Protein AF-M3UZF5-F1 (afdb_monomer_lite)

Sequence (218 aa):
MEYSFHYHDGFRSHMFLYVMLQGKIAVIILIDYVCSINHMKNCSETTMKHLKIIIKKHLEIIRYNQFVLKSNQYFYLLYLFNEVFFGLLPMFEYFSPNRSIIAVSSATVYFFCLVYAVNDAAEEYITLVEYFRTEIFNLKWYEWDVSCRKVYSILITYLNEPMKVDFVVVNINRALFCQILKLCIQYLISFIQPTELVDSSFCNSALYVLSLIISHYW

InterPro domains:
  IPR004117 Olfactory receptor, insect [PF02949] (15-184)

pLDDT: mean 73.37, std 13.87, range [33.78, 91.69]

Structure (mmCIF, N/CA/C/O backbone):
data_AF-M3UZF5-F1
#
_entry.id   AF-M3UZF5-F1
#
loop_
_atom_site.group_PDB
_atom_site.id
_atom_site.type_symbol
_atom_site.label_atom_id
_atom_site.label_alt_id
_atom_site.label_comp_id
_atom_site.label_asym_id
_atom_site.label_entity_id
_atom_site.label_seq_id
_atom_site.pdbx_PDB_ins_code
_atom_site.Cartn_x
_atom_site.Cartn_y
_atom_site.Cartn_z
_atom_site.occupancy
_atom_site.B_iso_or_equiv
_atom_site.auth_seq_id
_atom_site.auth_comp_id
_atom_site.auth_asym_id
_atom_site.auth_atom_id
_atom_site.pdbx_PDB_model_num
ATOM 1 N N . MET A 1 1 ? 22.199 22.236 -23.285 1.00 36.94 1 MET A N 1
ATOM 2 C CA . MET A 1 1 ? 21.221 22.718 -22.282 1.00 36.94 1 MET A CA 1
ATOM 3 C C . MET A 1 1 ? 20.400 21.499 -21.867 1.00 36.94 1 MET A C 1
ATOM 5 O O . MET A 1 1 ? 19.252 21.381 -22.248 1.00 36.94 1 MET A O 1
ATOM 9 N N . GLU A 1 2 ? 21.034 20.515 -21.220 1.00 37.75 2 GLU A N 1
ATOM 10 C CA . GLU A 1 2 ? 20.534 19.125 -21.201 1.00 37.75 2 GLU A CA 1
ATOM 11 C C . GLU A 1 2 ? 20.984 18.400 -19.924 1.00 37.75 2 GLU A C 1
ATOM 13 O O . GLU A 1 2 ? 21.805 17.504 -19.976 1.00 37.75 2 GLU A O 1
ATOM 18 N N . TYR A 1 3 ? 20.517 18.830 -18.752 1.00 35.28 3 TYR A N 1
ATOM 19 C CA . TYR A 1 3 ? 20.627 18.028 -17.514 1.00 35.28 3 TYR A CA 1
ATOM 20 C C . TYR A 1 3 ? 19.464 18.276 -16.536 1.00 35.28 3 TYR A C 1
ATOM 22 O O . TYR A 1 3 ? 19.419 17.690 -15.458 1.00 35.28 3 TYR A O 1
ATOM 30 N N . SER A 1 4 ? 18.490 19.121 -16.893 1.00 33.78 4 SER A N 1
ATOM 31 C CA . SER A 1 4 ? 17.393 19.512 -16.000 1.00 33.78 4 SER A CA 1
ATOM 32 C C . SER A 1 4 ? 16.171 18.588 -16.052 1.00 33.78 4 SER A C 1
ATOM 34 O O . SER A 1 4 ? 15.370 18.622 -15.124 1.00 33.78 4 SER A O 1
ATOM 36 N N . PHE A 1 5 ? 16.020 17.740 -17.077 1.00 38.34 5 PHE A N 1
ATOM 37 C CA . PHE A 1 5 ? 14.840 16.869 -17.197 1.00 38.34 5 PHE A CA 1
ATOM 38 C C . PHE A 1 5 ? 14.881 15.659 -16.244 1.00 38.34 5 PHE A C 1
ATOM 40 O O . PHE A 1 5 ? 13.880 15.360 -15.600 1.00 38.34 5 PHE A O 1
ATOM 47 N N . HIS A 1 6 ? 16.050 15.042 -16.028 1.00 43.78 6 HIS A N 1
ATOM 48 C CA . HIS A 1 6 ? 16.166 13.860 -15.158 1.00 43.78 6 HIS A CA 1
ATOM 49 C C . HIS A 1 6 ? 15.923 14.136 -13.663 1.00 43.78 6 HIS A C 1
ATOM 51 O O . HIS A 1 6 ? 15.485 13.244 -12.938 1.00 43.78 6 HIS A O 1
ATOM 57 N N . TYR A 1 7 ? 16.142 15.369 -13.193 1.00 44.16 7 TYR A N 1
ATOM 58 C CA . TYR A 1 7 ? 15.847 15.737 -11.802 1.00 44.16 7 TYR A CA 1
ATOM 59 C C . TYR A 1 7 ? 14.343 15.870 -11.526 1.00 44.16 7 TYR A C 1
ATOM 61 O O . TYR A 1 7 ? 13.899 15.633 -10.401 1.00 44.16 7 TYR A O 1
ATOM 69 N N . HIS A 1 8 ? 13.547 16.224 -12.538 1.00 47.88 8 HIS A N 1
ATOM 70 C CA . HIS A 1 8 ? 12.109 16.419 -12.367 1.00 47.88 8 HIS A CA 1
ATOM 71 C C . HIS A 1 8 ? 11.319 15.107 -12.341 1.00 47.88 8 HIS A C 1
ATOM 73 O O . HIS A 1 8 ? 10.324 15.033 -11.617 1.00 47.88 8 HIS A O 1
ATOM 79 N N . ASP A 1 9 ? 11.772 14.074 -13.057 1.00 50.91 9 ASP A N 1
ATOM 80 C CA . ASP A 1 9 ? 11.091 12.773 -13.079 1.00 50.91 9 ASP A CA 1
ATOM 81 C C . ASP A 1 9 ? 11.365 11.961 -11.808 1.00 50.91 9 ASP A C 1
ATOM 83 O O . ASP A 1 9 ? 10.427 11.444 -11.199 1.00 50.91 9 ASP A O 1
ATOM 87 N N . GLY A 1 10 ? 12.606 11.982 -11.299 1.00 53.69 10 GLY A N 1
ATOM 88 C CA . GLY A 1 10 ? 12.924 11.414 -9.987 1.00 53.69 10 GLY A CA 1
ATOM 89 C C . GLY A 1 10 ? 12.060 12.023 -8.878 1.00 53.69 10 GLY A C 1
ATOM 90 O O . GLY A 1 10 ? 11.463 11.297 -8.086 1.00 53.69 10 GLY A O 1
ATOM 91 N N . PHE A 1 11 ? 11.900 13.349 -8.855 1.00 58.16 11 PHE A N 1
ATOM 92 C CA . PHE A 1 11 ? 11.129 14.047 -7.820 1.00 58.16 11 PHE A CA 1
ATOM 93 C C . PHE A 1 11 ? 9.685 13.531 -7.667 1.00 58.16 11 PHE A C 1
ATOM 95 O O . PHE A 1 11 ? 9.174 13.446 -6.548 1.00 58.16 11 PHE A 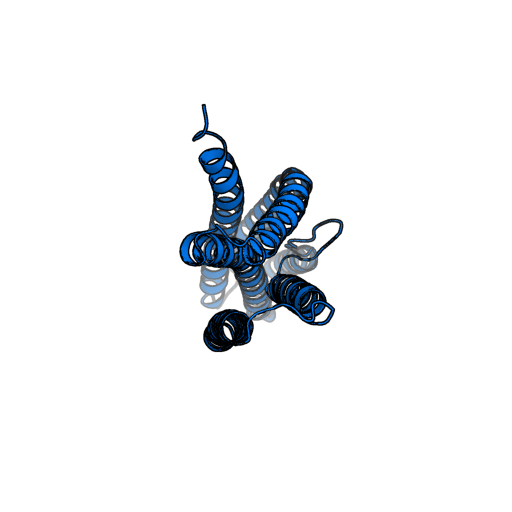O 1
ATOM 102 N N . ARG A 1 12 ? 9.026 13.136 -8.764 1.00 62.62 12 ARG A N 1
ATOM 103 C CA . ARG A 1 12 ? 7.621 12.690 -8.745 1.00 62.62 12 ARG A CA 1
ATOM 104 C C . ARG A 1 12 ? 7.458 11.301 -8.132 1.00 62.62 12 ARG A C 1
ATOM 106 O O . ARG A 1 12 ? 6.585 11.113 -7.284 1.00 62.62 12 ARG A O 1
ATOM 113 N N . SER A 1 13 ? 8.331 10.357 -8.476 1.00 62.69 13 SER A N 1
ATOM 114 C CA . SER A 1 13 ? 8.350 9.016 -7.870 1.00 62.69 13 SER A CA 1
ATOM 115 C C . SER A 1 13 ? 8.712 9.093 -6.391 1.00 62.69 13 SER A C 1
ATOM 117 O O . SER A 1 13 ? 8.096 8.422 -5.567 1.00 62.69 13 SER A O 1
ATOM 119 N N . HIS A 1 14 ? 9.637 9.986 -6.025 1.00 68.56 14 HIS A N 1
ATOM 120 C CA . HIS A 1 14 ? 9.996 10.236 -4.628 1.00 68.56 14 HIS A CA 1
ATOM 121 C C . HIS A 1 14 ? 8.828 10.833 -3.836 1.00 68.56 14 HIS A C 1
ATOM 123 O O . HIS A 1 14 ? 8.603 10.428 -2.699 1.00 68.56 14 HIS A O 1
ATOM 129 N N . MET A 1 15 ? 8.044 11.740 -4.429 1.00 71.69 15 MET A N 1
ATOM 130 C CA . MET A 1 15 ? 6.845 12.292 -3.791 1.00 71.69 15 MET A CA 1
ATOM 131 C C . MET A 1 15 ? 5.796 11.205 -3.525 1.00 71.69 15 MET A C 1
ATOM 133 O O . MET A 1 15 ? 5.221 11.168 -2.438 1.00 71.69 15 MET A O 1
ATOM 137 N N . PHE A 1 16 ? 5.579 10.287 -4.472 1.00 72.75 16 PHE A N 1
ATOM 138 C CA . PHE A 1 16 ? 4.667 9.160 -4.270 1.00 72.75 16 PHE A CA 1
ATOM 139 C C . PHE A 1 16 ? 5.154 8.212 -3.167 1.00 72.75 16 PHE A C 1
ATOM 141 O O . PHE A 1 16 ? 4.400 7.884 -2.250 1.00 72.75 16 PHE A O 1
ATOM 148 N N . LEU A 1 17 ? 6.424 7.804 -3.224 1.00 76.44 17 LEU A N 1
ATOM 149 C CA . LEU A 1 17 ? 7.032 6.933 -2.216 1.00 76.44 17 LEU A CA 1
ATOM 150 C C . LEU A 1 17 ? 6.999 7.575 -0.826 1.00 76.44 17 LEU A C 1
ATOM 152 O O . LEU A 1 17 ? 6.694 6.902 0.156 1.00 76.44 17 LEU A O 1
ATOM 156 N N . TYR A 1 18 ? 7.241 8.884 -0.741 1.00 80.62 18 TYR A N 1
ATOM 157 C CA . TYR A 1 18 ? 7.143 9.641 0.501 1.00 80.62 18 TYR A CA 1
ATOM 158 C C . TYR A 1 18 ? 5.719 9.629 1.066 1.00 80.62 18 TYR A C 1
ATOM 160 O O . TYR A 1 18 ? 5.531 9.359 2.251 1.00 80.62 18 TYR A O 1
ATOM 168 N N . VAL A 1 19 ? 4.707 9.866 0.229 1.00 77.75 19 VAL A N 1
ATOM 169 C CA . VAL A 1 19 ? 3.294 9.787 0.632 1.00 77.75 19 VAL A CA 1
ATOM 170 C C . VAL A 1 19 ? 2.950 8.389 1.146 1.00 77.75 19 VAL A C 1
ATOM 172 O O . VAL A 1 19 ? 2.336 8.264 2.207 1.00 77.75 19 VAL A O 1
ATOM 175 N N . MET A 1 20 ? 3.376 7.338 0.439 1.00 80.50 20 MET A N 1
ATOM 176 C CA . MET A 1 20 ? 3.146 5.956 0.867 1.00 80.50 20 MET A CA 1
ATOM 177 C C . MET A 1 20 ? 3.843 5.643 2.188 1.00 80.50 20 MET A C 1
ATOM 179 O O . MET A 1 20 ? 3.250 5.010 3.057 1.00 80.50 20 MET A O 1
ATOM 183 N N . LEU A 1 21 ? 5.065 6.136 2.388 1.00 84.56 21 LEU A N 1
ATOM 184 C CA . LEU A 1 21 ? 5.785 5.994 3.650 1.00 84.56 21 LEU A CA 1
ATOM 185 C C . LEU A 1 21 ? 5.046 6.678 4.811 1.00 84.56 21 LEU A C 1
ATOM 187 O O . LEU A 1 21 ? 4.896 6.076 5.872 1.00 84.56 21 LEU A O 1
ATOM 191 N N . GLN A 1 22 ? 4.540 7.901 4.614 1.00 83.62 22 GLN A N 1
ATOM 192 C CA . GLN A 1 22 ? 3.735 8.601 5.625 1.00 83.62 22 GLN A CA 1
ATOM 193 C C . GLN A 1 22 ? 2.452 7.826 5.957 1.00 83.62 22 GLN A C 1
ATOM 195 O O . GLN A 1 22 ? 2.117 7.661 7.131 1.00 83.62 22 GLN A O 1
ATOM 200 N N . GLY A 1 23 ? 1.775 7.292 4.936 1.00 82.12 23 GLY A N 1
ATOM 201 C CA . GLY A 1 23 ? 0.619 6.413 5.108 1.00 82.12 23 GLY A CA 1
ATOM 202 C C . GLY A 1 23 ? 0.959 5.167 5.929 1.00 82.12 23 GLY A C 1
ATOM 203 O O . GLY A 1 23 ? 0.271 4.873 6.905 1.00 82.12 23 GLY A O 1
ATOM 204 N N . LYS A 1 24 ? 2.051 4.470 5.590 1.00 86.62 24 LYS A N 1
ATOM 205 C CA . LYS A 1 24 ? 2.528 3.282 6.317 1.00 86.62 24 LYS A CA 1
ATOM 206 C C . LYS A 1 24 ? 2.801 3.584 7.786 1.00 86.62 24 LYS A C 1
ATOM 208 O O . LYS A 1 24 ? 2.270 2.894 8.648 1.00 86.62 24 LYS A O 1
ATOM 213 N N . ILE A 1 25 ? 3.569 4.634 8.082 1.00 89.25 25 ILE A N 1
ATOM 214 C CA . ILE A 1 25 ? 3.888 5.029 9.463 1.00 89.25 25 ILE A CA 1
ATOM 215 C C . ILE A 1 25 ? 2.604 5.299 10.258 1.00 89.25 25 ILE A C 1
ATOM 217 O O . ILE A 1 25 ? 2.472 4.837 11.390 1.00 89.25 25 ILE A O 1
ATOM 221 N N . ALA A 1 26 ? 1.632 5.996 9.665 1.00 87.06 26 ALA A N 1
ATOM 222 C CA . ALA A 1 26 ? 0.361 6.276 10.325 1.00 87.06 26 ALA A CA 1
ATOM 223 C C . ALA A 1 26 ? -0.431 4.995 10.653 1.00 87.06 26 ALA A C 1
ATOM 225 O O . ALA A 1 26 ? -1.021 4.905 11.731 1.00 87.06 26 ALA A O 1
ATOM 226 N N . VAL A 1 27 ? -0.418 3.998 9.761 1.00 89.44 27 VAL A N 1
ATOM 227 C CA . VAL A 1 27 ? -1.073 2.701 9.997 1.00 89.44 27 VAL A CA 1
ATOM 228 C C . VAL A 1 27 ? -0.312 1.865 11.035 1.00 89.44 27 VAL A C 1
ATOM 230 O O . VAL A 1 27 ? -0.955 1.267 11.891 1.00 89.44 27 VAL A O 1
ATOM 233 N N . ILE A 1 28 ? 1.028 1.874 11.047 1.00 91.69 28 ILE A N 1
ATOM 234 C CA . ILE A 1 28 ? 1.832 1.213 12.099 1.00 91.69 28 ILE A CA 1
ATOM 235 C C . ILE A 1 28 ? 1.467 1.767 13.479 1.00 91.69 28 ILE A C 1
ATOM 237 O O . ILE A 1 28 ? 1.171 1.007 14.396 1.00 91.69 28 ILE A O 1
ATOM 241 N N . ILE A 1 29 ? 1.406 3.093 13.615 1.00 89.56 29 ILE A N 1
ATOM 242 C CA . ILE A 1 29 ? 1.012 3.739 14.873 1.00 89.56 29 ILE A CA 1
ATOM 243 C C . ILE A 1 29 ? -0.401 3.304 15.288 1.00 89.56 29 ILE A C 1
ATOM 245 O O . ILE A 1 29 ? -0.659 3.066 16.467 1.00 89.56 29 ILE A O 1
ATOM 249 N N . LEU A 1 30 ? -1.331 3.191 14.334 1.00 90.56 30 LEU A N 1
ATOM 250 C CA . LEU A 1 30 ? -2.675 2.683 14.607 1.00 90.56 30 LEU A CA 1
ATOM 251 C C . LEU A 1 30 ? -2.660 1.236 15.100 1.00 90.56 30 LEU A C 1
ATOM 253 O O . LEU A 1 30 ? -3.355 0.942 16.069 1.00 90.56 30 LEU A O 1
ATOM 257 N N . ILE A 1 31 ? -1.879 0.358 14.473 1.00 91.00 31 ILE A N 1
ATOM 258 C CA . ILE A 1 31 ? -1.709 -1.036 14.901 1.00 91.00 31 ILE A CA 1
ATOM 259 C C . ILE A 1 31 ? -1.206 -1.087 16.344 1.00 91.00 31 ILE A C 1
ATOM 261 O O . ILE A 1 31 ? -1.820 -1.760 17.168 1.00 91.00 31 ILE A O 1
ATOM 265 N N . ASP A 1 32 ? -0.175 -0.315 16.688 1.00 87.88 32 ASP A N 1
ATOM 266 C CA . ASP A 1 32 ? 0.342 -0.251 18.060 1.00 87.88 32 ASP A CA 1
ATOM 267 C C . ASP A 1 32 ? -0.743 0.179 19.060 1.00 87.88 32 ASP A C 1
ATOM 269 O O . ASP A 1 32 ? -0.879 -0.405 20.141 1.00 87.88 32 ASP A O 1
ATOM 273 N N . TYR A 1 33 ? -1.585 1.151 18.688 1.00 87.44 33 TYR A N 1
ATOM 274 C CA . TYR A 1 33 ? -2.734 1.539 19.507 1.00 87.44 33 TYR A CA 1
ATOM 275 C C . TYR A 1 33 ? -3.742 0.400 19.680 1.00 87.44 33 TYR A C 1
ATOM 277 O O . TYR A 1 33 ? -4.250 0.212 20.786 1.00 87.44 33 TYR A O 1
ATOM 285 N N . VAL A 1 34 ? -4.031 -0.373 18.637 1.00 90.19 34 VAL A N 1
ATOM 286 C CA . VAL A 1 34 ? -4.933 -1.533 18.716 1.00 90.19 34 VAL A CA 1
ATOM 287 C C . VAL A 1 34 ? -4.365 -2.608 19.633 1.00 90.19 34 VAL A C 1
ATOM 289 O O . VAL A 1 34 ? -5.046 -3.044 20.563 1.00 90.19 34 VAL A O 1
ATOM 292 N N . CYS A 1 35 ? -3.098 -2.967 19.442 1.00 86.12 35 CYS A N 1
ATOM 293 C CA . CYS A 1 35 ? -2.389 -3.926 20.282 1.00 86.12 35 CYS A CA 1
ATOM 294 C C . CYS A 1 35 ? -2.413 -3.501 21.758 1.00 86.12 35 CYS A C 1
ATOM 296 O O . CYS A 1 35 ? -2.674 -4.322 22.638 1.00 86.12 35 CYS A O 1
ATOM 298 N N . SER A 1 36 ? -2.254 -2.202 22.042 1.00 84.81 36 SER A N 1
ATOM 299 C CA . SER A 1 36 ? -2.327 -1.665 23.409 1.00 84.81 36 SER A CA 1
ATOM 300 C C . SER A 1 36 ? -3.693 -1.880 24.080 1.00 84.81 36 SER A C 1
ATOM 30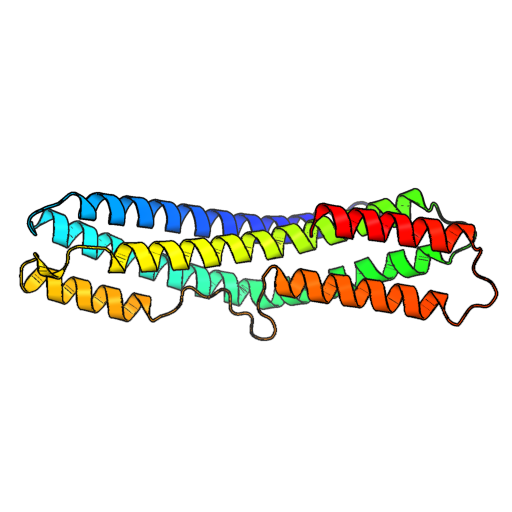2 O O . SER A 1 36 ? -3.759 -2.106 25.290 1.00 84.81 36 SER A O 1
ATOM 304 N N . ILE A 1 37 ? -4.786 -1.878 23.304 1.00 85.31 37 ILE A N 1
ATOM 305 C CA . ILE A 1 37 ? -6.139 -2.175 23.797 1.00 85.31 37 ILE A CA 1
ATOM 306 C C . ILE A 1 37 ? -6.299 -3.669 24.068 1.00 85.31 37 ILE A C 1
ATOM 308 O O . ILE A 1 37 ? -6.988 -4.041 25.016 1.00 85.31 37 ILE A O 1
ATOM 312 N N . ASN A 1 38 ? -5.657 -4.532 23.280 1.00 79.56 38 ASN A N 1
ATOM 313 C CA . ASN A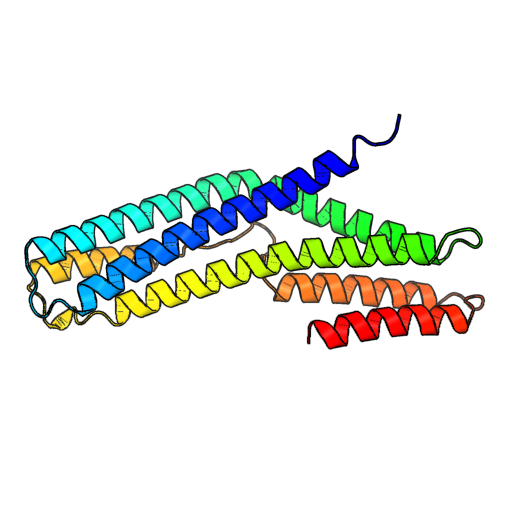 1 38 ? -5.794 -5.985 23.405 1.00 79.56 38 ASN A CA 1
ATOM 314 C C . ASN A 1 38 ? -5.287 -6.520 24.761 1.00 79.56 38 ASN A C 1
ATOM 316 O O . ASN A 1 38 ? -5.733 -7.561 25.246 1.00 79.56 38 ASN A O 1
ATOM 320 N N . HIS A 1 39 ? -4.407 -5.768 25.424 1.00 75.19 39 HIS A N 1
ATOM 321 C CA . HIS A 1 39 ? -3.949 -6.050 26.784 1.00 75.19 39 HIS A CA 1
ATOM 322 C C . HIS A 1 39 ? -4.915 -5.568 27.890 1.00 75.19 39 HIS A C 1
ATOM 324 O O . HIS A 1 39 ? -4.727 -5.914 29.060 1.00 75.19 39 HIS A O 1
ATOM 330 N N . MET A 1 40 ? -5.963 -4.802 27.566 1.00 73.00 40 MET A N 1
ATOM 331 C CA . MET A 1 40 ? -6.939 -4.287 28.534 1.00 73.00 40 MET A CA 1
ATOM 332 C C . MET A 1 40 ? -8.098 -5.274 28.738 1.00 73.00 40 MET A C 1
ATOM 334 O O . MET A 1 40 ? -8.998 -5.378 27.909 1.00 73.00 40 MET A O 1
ATOM 338 N N . LYS A 1 41 ? -8.101 -5.973 29.883 1.00 61.22 41 LYS A N 1
ATOM 339 C CA . LYS A 1 41 ? -9.127 -6.980 30.235 1.00 61.22 41 LYS A CA 1
ATOM 340 C C . LYS A 1 41 ? -10.528 -6.413 30.508 1.00 61.22 41 LYS A C 1
ATOM 342 O O . LYS A 1 41 ? -11.494 -7.144 30.368 1.00 61.22 41 LYS A O 1
ATOM 347 N N . ASN A 1 42 ? -10.649 -5.138 30.891 1.00 63.31 42 ASN A N 1
ATOM 348 C CA . ASN A 1 42 ? -11.933 -4.487 31.179 1.00 63.31 42 ASN A CA 1
ATOM 349 C C . ASN A 1 42 ? -12.046 -3.166 30.410 1.00 63.31 42 ASN A C 1
ATOM 351 O O . ASN A 1 42 ? -11.084 -2.394 30.366 1.00 63.31 42 ASN A O 1
ATOM 355 N N . CYS A 1 43 ? -13.233 -2.879 29.859 1.00 63.00 43 CYS A N 1
ATOM 356 C CA . CYS A 1 43 ? -13.522 -1.559 29.295 1.00 63.00 43 CYS A CA 1
ATOM 357 C C . CYS A 1 43 ? -13.494 -0.522 30.425 1.00 63.00 43 CYS A C 1
ATOM 359 O O . CYS A 1 43 ? -14.260 -0.587 31.384 1.00 63.00 43 CYS A O 1
ATOM 361 N N . SER A 1 44 ? -12.569 0.421 30.298 1.00 70.00 44 SER A N 1
ATOM 362 C CA . SER A 1 44 ? -12.461 1.611 31.136 1.00 70.00 44 SER A CA 1
ATOM 363 C C . SER A 1 44 ? -12.691 2.853 30.275 1.00 70.00 44 SER A C 1
ATOM 365 O O . SER A 1 44 ? -12.655 2.791 29.042 1.00 70.00 44 SER A O 1
ATOM 367 N N . GLU A 1 45 ? -12.869 4.014 30.905 1.00 75.81 45 GLU A N 1
ATOM 368 C CA . GLU A 1 45 ? -12.886 5.308 30.207 1.00 75.81 45 GLU A CA 1
ATOM 369 C C . GLU A 1 45 ? -11.656 5.479 29.290 1.00 75.81 45 GLU A C 1
ATOM 371 O O . GLU A 1 45 ? -11.743 6.015 28.181 1.00 75.81 45 GLU A O 1
ATOM 376 N N . THR A 1 46 ? -10.528 4.898 29.702 1.00 81.62 46 THR A N 1
ATOM 377 C CA . THR A 1 46 ? -9.295 4.786 28.927 1.00 81.62 46 THR A CA 1
ATOM 378 C C . THR A 1 46 ? -9.497 3.992 27.634 1.00 81.62 46 THR A C 1
ATOM 380 O O . THR A 1 46 ? -9.138 4.493 26.571 1.00 81.62 46 THR A O 1
ATOM 383 N N . THR A 1 47 ? -10.109 2.805 27.666 1.00 82.44 47 THR A N 1
ATOM 384 C CA . THR A 1 47 ? -10.401 1.993 26.465 1.00 82.44 47 THR A CA 1
ATOM 385 C C . THR A 1 47 ? -11.264 2.765 25.469 1.00 82.44 47 THR A C 1
ATOM 387 O O . THR A 1 47 ? -10.949 2.833 24.280 1.00 82.44 47 THR A O 1
ATOM 390 N N . MET A 1 48 ? -12.314 3.431 25.957 1.00 84.94 48 MET A N 1
ATOM 391 C CA . MET A 1 48 ? -13.187 4.244 25.111 1.00 84.94 48 MET A CA 1
ATOM 392 C C . MET A 1 48 ? -12.445 5.440 24.493 1.00 84.94 48 MET A C 1
ATOM 394 O O . MET A 1 48 ? -12.678 5.776 23.329 1.00 84.94 48 MET A O 1
ATOM 398 N N . LYS A 1 49 ? -11.523 6.071 25.232 1.00 86.31 49 LYS A N 1
ATOM 399 C CA . LYS A 1 49 ? -10.646 7.127 24.704 1.00 86.31 49 LYS A CA 1
ATOM 400 C C . LYS A 1 49 ? -9.744 6.601 23.583 1.00 86.31 49 LYS A C 1
ATOM 402 O O . LYS A 1 49 ? -9.646 7.260 22.551 1.00 86.31 49 LYS A O 1
ATOM 407 N N . HIS A 1 50 ? -9.148 5.419 23.744 1.00 85.62 50 HIS A N 1
ATOM 408 C CA . HIS A 1 50 ? -8.304 4.805 22.712 1.00 85.62 50 HIS A CA 1
ATOM 409 C C . HIS A 1 50 ? -9.104 4.458 21.451 1.00 85.62 50 HIS A C 1
ATOM 411 O O . HIS A 1 50 ? -8.691 4.836 20.358 1.00 85.62 50 HIS A O 1
ATOM 417 N N . LEU A 1 51 ? -10.295 3.859 21.582 1.00 87.19 51 LEU A N 1
ATOM 418 C CA . LEU A 1 51 ? -11.173 3.584 20.436 1.00 87.19 51 LEU A CA 1
ATOM 419 C C . LEU A 1 51 ? -11.534 4.861 19.662 1.00 87.19 51 LEU A C 1
ATOM 421 O O . LEU A 1 51 ? -11.480 4.880 18.435 1.00 87.19 51 LEU A O 1
ATOM 425 N N . LYS A 1 52 ? -11.849 5.959 20.361 1.00 88.50 52 LYS A N 1
ATOM 426 C CA . LYS A 1 52 ? -12.123 7.258 19.720 1.00 88.50 52 LYS A CA 1
ATOM 427 C C . LYS A 1 52 ? -10.901 7.816 18.988 1.00 88.50 52 LYS A C 1
ATOM 429 O O . LYS A 1 52 ? -11.060 8.399 17.918 1.00 88.50 52 LYS A O 1
ATOM 434 N N . ILE A 1 53 ? -9.702 7.645 19.547 1.00 89.81 53 ILE A N 1
ATOM 435 C CA . ILE A 1 53 ? -8.448 8.042 18.892 1.00 89.81 53 ILE A CA 1
ATOM 436 C C . ILE A 1 53 ? -8.240 7.222 17.619 1.00 89.81 53 ILE A C 1
ATOM 438 O O . ILE A 1 53 ? -7.975 7.819 16.578 1.00 89.81 53 ILE A O 1
ATOM 442 N N . ILE A 1 54 ? -8.433 5.900 17.678 1.00 89.81 54 ILE A N 1
ATOM 443 C CA . ILE A 1 54 ? -8.332 5.013 16.511 1.00 89.81 54 ILE A CA 1
ATOM 444 C C . ILE A 1 54 ? -9.308 5.458 15.422 1.00 89.81 54 ILE A C 1
ATOM 446 O O . ILE A 1 54 ? -8.879 5.685 14.298 1.00 89.81 54 ILE A O 1
ATOM 450 N N . ILE A 1 55 ? -10.588 5.674 15.751 1.00 88.56 55 ILE A N 1
ATOM 451 C CA . ILE A 1 55 ? -11.595 6.153 14.785 1.00 88.56 55 ILE A CA 1
ATOM 452 C C . ILE A 1 55 ? -11.161 7.483 14.163 1.00 88.56 55 ILE A C 1
ATOM 454 O O . ILE A 1 55 ? -11.181 7.636 12.944 1.00 88.56 55 ILE A O 1
ATOM 458 N N . LYS A 1 56 ? -10.750 8.456 14.985 1.00 90.25 56 LYS A N 1
ATOM 459 C CA . LYS A 1 56 ? -10.325 9.773 14.499 1.00 90.25 56 LYS A CA 1
ATOM 460 C C . LYS A 1 56 ? -9.137 9.655 13.542 1.00 90.25 56 LYS A C 1
ATOM 462 O O . LYS A 1 56 ? -9.160 10.257 12.474 1.00 90.25 56 LYS A O 1
ATOM 467 N N . LYS A 1 57 ? -8.123 8.874 13.913 1.00 88.38 57 LYS A N 1
ATOM 468 C CA . LYS A 1 57 ? -6.910 8.662 13.118 1.00 88.38 57 LYS A CA 1
ATOM 469 C C . LYS A 1 57 ? -7.194 7.885 11.831 1.00 88.38 57 LYS A C 1
ATOM 471 O O . LYS A 1 57 ? -6.710 8.286 10.781 1.00 88.38 57 LYS A O 1
ATOM 476 N N . HIS A 1 58 ? -8.039 6.858 11.885 1.00 87.44 58 HIS A N 1
ATOM 477 C CA . HIS A 1 58 ? -8.533 6.121 10.715 1.00 87.44 58 HIS A CA 1
ATOM 478 C C . HIS A 1 58 ? -9.197 7.060 9.701 1.00 87.44 58 HIS A C 1
ATOM 480 O O . HIS A 1 58 ? -8.842 7.063 8.526 1.00 87.44 58 HIS A O 1
ATOM 486 N N . LEU A 1 59 ? -10.092 7.937 10.168 1.00 86.25 59 LEU A N 1
ATOM 487 C CA . LEU A 1 59 ? -10.754 8.935 9.323 1.00 86.25 59 LEU A CA 1
ATOM 488 C C . LEU A 1 59 ? -9.783 9.990 8.771 1.00 86.25 59 LEU A C 1
ATOM 490 O O . LEU A 1 59 ? -9.945 10.432 7.634 1.00 86.25 59 LEU A O 1
ATOM 494 N N . GLU A 1 60 ? -8.780 10.407 9.549 1.00 85.88 60 GLU A N 1
ATOM 495 C CA . GLU A 1 60 ? -7.710 11.297 9.075 1.00 85.88 60 GLU A CA 1
ATOM 496 C C . GLU A 1 60 ? -6.912 10.644 7.937 1.00 85.88 60 GLU A C 1
ATOM 498 O O . GLU A 1 60 ? -6.688 11.295 6.918 1.00 85.88 60 GLU A O 1
ATOM 503 N N . ILE A 1 61 ? -6.554 9.362 8.067 1.00 83.19 61 ILE A N 1
ATOM 504 C CA . ILE A 1 61 ? -5.847 8.606 7.022 1.00 83.19 61 ILE A CA 1
ATOM 505 C C . ILE A 1 61 ? -6.725 8.448 5.782 1.00 83.19 61 ILE A C 1
ATOM 507 O O . ILE A 1 61 ? -6.250 8.711 4.682 1.00 83.19 61 ILE A O 1
ATOM 511 N N . ILE A 1 62 ? -8.009 8.103 5.930 1.00 82.44 62 ILE A N 1
ATOM 512 C CA . ILE A 1 62 ? -8.937 8.026 4.790 1.00 82.44 62 ILE A CA 1
ATOM 513 C C . ILE A 1 62 ? -8.995 9.365 4.054 1.00 82.44 62 ILE A C 1
ATOM 515 O O . ILE A 1 62 ? -8.849 9.399 2.835 1.00 82.44 62 ILE A O 1
ATOM 519 N N . ARG A 1 63 ? -9.170 10.478 4.774 1.00 81.56 63 ARG A N 1
ATOM 520 C CA . ARG A 1 63 ? -9.221 11.817 4.166 1.00 81.56 63 ARG A CA 1
ATOM 521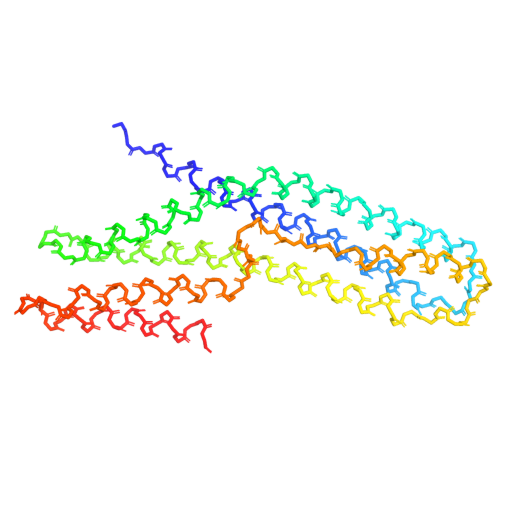 C C . ARG A 1 63 ? -7.909 12.186 3.490 1.00 81.56 63 ARG A C 1
ATOM 523 O O . ARG A 1 63 ? -7.931 12.744 2.396 1.00 81.56 63 ARG A O 1
ATOM 530 N N . TYR A 1 64 ? -6.783 11.876 4.126 1.00 78.81 64 TYR A N 1
ATOM 531 C CA . TYR A 1 64 ? -5.460 12.110 3.562 1.00 78.81 64 TYR A CA 1
ATOM 532 C C . TYR A 1 64 ? -5.265 11.304 2.278 1.00 78.81 64 TYR A C 1
ATOM 534 O O . TYR A 1 64 ? -4.945 11.883 1.244 1.00 78.81 64 TYR A O 1
ATOM 542 N N . ASN A 1 65 ? -5.559 10.006 2.303 1.00 74.94 65 ASN A N 1
ATOM 543 C CA . ASN A 1 65 ? -5.504 9.141 1.131 1.00 74.94 65 ASN A CA 1
ATOM 544 C C . ASN A 1 65 ? -6.425 9.654 0.027 1.00 74.94 65 ASN A C 1
ATOM 546 O O . ASN A 1 65 ? -5.980 9.812 -1.099 1.00 74.94 65 ASN A O 1
ATOM 550 N N . GLN A 1 66 ? -7.676 9.999 0.330 1.00 74.25 66 GLN A N 1
ATOM 551 C CA . GLN A 1 66 ? -8.601 10.557 -0.658 1.00 74.25 66 GLN A CA 1
ATOM 552 C C . GLN A 1 66 ? -8.074 11.857 -1.272 1.00 74.25 66 GLN A C 1
ATOM 554 O O . GLN A 1 66 ? -8.156 12.030 -2.484 1.00 74.25 66 GLN A O 1
ATOM 559 N N . PHE A 1 67 ? -7.517 12.768 -0.473 1.00 72.75 67 PHE A N 1
ATOM 560 C CA . PHE A 1 67 ? -6.996 14.040 -0.968 1.00 72.75 67 PHE A CA 1
ATOM 561 C C . PHE A 1 67 ? -5.730 13.854 -1.808 1.00 72.75 67 PHE A C 1
ATOM 563 O O . PHE A 1 67 ? -5.635 14.351 -2.933 1.00 72.75 67 PHE A O 1
ATOM 570 N N . VAL A 1 68 ? -4.761 13.119 -1.270 1.00 68.38 68 VAL A N 1
ATOM 571 C CA . VAL A 1 68 ? -3.437 12.963 -1.864 1.00 68.38 68 VAL A CA 1
ATOM 572 C C . VAL A 1 68 ? -3.481 12.009 -3.046 1.00 68.38 68 VAL A C 1
ATOM 574 O O . VAL A 1 68 ? -2.889 12.317 -4.076 1.00 68.38 68 VAL A O 1
ATOM 577 N N . LEU A 1 69 ? -4.220 10.903 -2.963 1.00 67.81 69 LEU A N 1
ATOM 578 C CA . LEU A 1 69 ? -4.375 9.994 -4.095 1.00 67.81 69 LEU A CA 1
ATOM 579 C C . LEU A 1 69 ? -5.198 10.638 -5.196 1.00 67.81 69 LEU A C 1
ATOM 581 O O . LEU A 1 69 ? -4.747 10.617 -6.327 1.00 67.81 69 LEU A O 1
ATOM 585 N N . LYS A 1 70 ? -6.328 11.298 -4.915 1.00 68.31 70 LYS A N 1
ATOM 586 C CA . LYS A 1 70 ? -7.106 11.952 -5.984 1.00 68.31 70 LYS A CA 1
ATOM 587 C C . LYS A 1 70 ? -6.310 13.045 -6.700 1.00 68.31 70 LYS A C 1
ATOM 589 O O . LYS A 1 70 ? -6.414 13.180 -7.916 1.00 68.31 70 LYS A O 1
ATOM 594 N N . SER A 1 71 ? -5.490 13.793 -5.962 1.00 66.69 71 SER A N 1
ATOM 595 C CA . SER A 1 71 ? -4.629 14.828 -6.546 1.00 66.69 71 SER A CA 1
ATOM 596 C C . SER A 1 71 ? -3.468 14.226 -7.339 1.00 66.69 71 SER A C 1
ATOM 598 O O . SER A 1 71 ? -3.161 14.705 -8.425 1.00 66.69 71 SER A O 1
ATOM 600 N N . ASN A 1 72 ? -2.852 13.149 -6.844 1.00 67.00 72 ASN A N 1
ATOM 601 C CA . ASN A 1 72 ? -1.697 12.517 -7.487 1.00 67.00 72 ASN A CA 1
ATOM 602 C C . ASN A 1 72 ? -2.063 11.425 -8.500 1.00 67.00 72 ASN A C 1
ATOM 604 O O . ASN A 1 72 ? -1.190 10.982 -9.234 1.00 67.00 72 ASN A O 1
ATOM 608 N N . GLN A 1 73 ? -3.327 11.011 -8.592 1.00 67.06 73 GLN A N 1
ATOM 609 C CA . GLN A 1 73 ? -3.794 9.950 -9.487 1.00 67.06 73 GLN A CA 1
ATOM 610 C C . GLN A 1 73 ? -3.503 10.273 -10.948 1.00 67.06 73 GLN A C 1
ATOM 612 O O . GLN A 1 73 ? -2.947 9.443 -11.661 1.00 67.06 73 GLN A O 1
ATOM 617 N N . TYR A 1 74 ? -3.822 11.492 -11.384 1.00 69.06 74 TYR A N 1
ATOM 618 C CA . TYR A 1 74 ? -3.562 11.926 -12.756 1.00 69.06 74 TYR A CA 1
ATOM 619 C C . TYR A 1 74 ? -2.072 12.117 -13.026 1.00 69.06 74 TYR A C 1
ATOM 621 O O . TYR A 1 74 ? -1.588 11.710 -14.077 1.00 69.06 74 TYR A O 1
ATOM 629 N N . PHE A 1 75 ? -1.330 12.680 -12.069 1.00 69.25 75 PHE A N 1
ATOM 630 C CA . PHE A 1 75 ? 0.119 12.838 -12.199 1.00 69.25 75 PHE A CA 1
ATOM 631 C C . PHE A 1 75 ? 0.836 11.498 -12.270 1.00 69.25 75 PHE A C 1
ATOM 633 O O . PHE A 1 75 ? 1.743 11.342 -13.079 1.00 69.25 75 PHE A O 1
ATOM 640 N N . TYR A 1 76 ? 0.414 10.531 -11.461 1.00 69.25 76 TYR A N 1
ATOM 641 C CA . TYR A 1 76 ? 1.002 9.206 -11.452 1.00 69.25 76 TYR A CA 1
ATOM 642 C C . TYR A 1 76 ? 0.588 8.387 -12.674 1.00 69.25 76 TYR A C 1
ATOM 644 O O . TYR A 1 76 ? 1.405 7.665 -13.223 1.00 69.25 76 TYR A O 1
ATOM 652 N N . LEU A 1 77 ? -0.648 8.525 -13.158 1.00 71.94 77 LEU A N 1
ATOM 653 C CA . LEU A 1 77 ? -1.067 7.899 -14.410 1.00 71.94 77 LEU A CA 1
ATOM 654 C C . LEU A 1 77 ? -0.264 8.454 -15.595 1.00 71.94 77 LEU A C 1
ATOM 656 O O . LEU A 1 77 ? 0.255 7.687 -16.400 1.00 71.94 77 LEU A O 1
ATOM 660 N N . LEU A 1 78 ? -0.110 9.779 -15.672 1.00 71.12 78 LEU A N 1
ATOM 661 C CA . LEU A 1 78 ? 0.759 10.424 -16.657 1.00 71.12 78 LEU A CA 1
ATOM 662 C C . LEU A 1 78 ? 2.211 9.976 -16.497 1.00 71.12 78 LEU A C 1
ATOM 664 O O . LEU A 1 78 ? 2.872 9.750 -17.498 1.00 71.12 78 LEU A O 1
ATOM 668 N N . TYR A 1 79 ? 2.691 9.815 -15.264 1.00 72.69 79 TYR A N 1
ATOM 669 C CA . TYR A 1 79 ? 4.017 9.281 -14.972 1.00 72.69 79 TYR A CA 1
ATOM 670 C C . TYR A 1 79 ? 4.167 7.839 -15.463 1.00 72.69 79 TYR A C 1
ATOM 672 O O . TYR A 1 79 ? 5.095 7.566 -16.202 1.00 72.69 79 TYR A O 1
ATOM 680 N N . LEU A 1 80 ? 3.228 6.942 -15.152 1.00 70.81 80 LEU A N 1
ATOM 681 C CA . LEU A 1 80 ? 3.204 5.566 -15.649 1.00 70.81 80 LEU A CA 1
ATOM 682 C C . LEU A 1 80 ? 3.228 5.523 -17.175 1.00 70.81 80 LEU A C 1
ATOM 684 O O . LEU A 1 80 ? 4.005 4.768 -17.743 1.00 70.81 80 LEU A O 1
ATOM 688 N N . PHE A 1 81 ? 2.409 6.335 -17.848 1.00 73.38 81 PHE A N 1
ATOM 689 C CA . PHE A 1 81 ? 2.421 6.403 -19.310 1.00 73.38 81 PHE A CA 1
ATOM 690 C C . PHE A 1 81 ? 3.737 6.953 -19.850 1.00 73.38 81 PHE A C 1
ATOM 692 O O . PHE A 1 81 ? 4.270 6.404 -20.810 1.00 73.38 81 PHE A O 1
ATOM 699 N N . ASN A 1 82 ? 4.261 8.008 -19.228 1.00 71.44 82 ASN A N 1
ATOM 700 C CA . ASN A 1 82 ? 5.525 8.617 -19.611 1.00 71.44 82 ASN A CA 1
ATOM 701 C C . ASN A 1 82 ? 6.676 7.623 -19.459 1.00 71.44 82 ASN A C 1
ATOM 703 O O . ASN A 1 82 ? 7.474 7.455 -20.366 1.00 71.44 82 ASN A O 1
ATOM 707 N N . GLU A 1 83 ? 6.717 6.913 -18.341 1.00 68.38 83 GLU A N 1
ATOM 708 C CA . GLU A 1 83 ? 7.749 5.944 -18.011 1.00 68.38 83 GLU A CA 1
ATOM 709 C C . GLU A 1 83 ? 7.601 4.676 -18.846 1.00 68.38 83 GLU A C 1
ATOM 711 O O . GLU A 1 83 ? 8.595 4.176 -19.339 1.00 68.38 83 GLU A O 1
ATOM 716 N N . VAL A 1 84 ? 6.391 4.172 -19.112 1.00 68.19 84 VAL A N 1
ATOM 717 C CA . VAL A 1 84 ? 6.208 3.071 -20.076 1.00 68.19 84 VAL A CA 1
ATOM 718 C C . VAL A 1 84 ? 6.698 3.500 -21.461 1.00 68.19 84 VAL A C 1
ATOM 720 O O . VAL A 1 84 ? 7.415 2.749 -22.115 1.00 68.19 84 VAL A O 1
ATOM 723 N N . PHE A 1 85 ? 6.391 4.721 -21.901 1.00 68.69 85 PHE A N 1
ATOM 724 C CA . PHE A 1 85 ? 6.872 5.246 -23.180 1.00 68.69 85 PHE A CA 1
ATOM 725 C C . PHE A 1 85 ? 8.404 5.411 -23.202 1.00 68.69 85 PHE A C 1
ATOM 727 O O . PHE A 1 85 ? 9.062 4.966 -24.143 1.00 68.69 85 PHE A O 1
ATOM 734 N N . PHE A 1 86 ? 8.986 5.972 -22.141 1.00 65.12 86 PHE A N 1
ATOM 735 C CA . PHE A 1 86 ? 10.430 6.125 -21.952 1.00 65.12 86 PHE A CA 1
ATOM 736 C C . PHE A 1 86 ? 11.157 4.830 -21.596 1.00 65.12 86 PHE A C 1
ATOM 738 O O . PHE A 1 86 ? 12.368 4.795 -21.722 1.00 65.12 86 PHE A O 1
ATOM 745 N N . GLY A 1 87 ? 10.468 3.776 -21.177 1.00 64.31 87 GLY A N 1
ATOM 746 C CA . GLY A 1 87 ? 11.017 2.437 -20.990 1.00 64.31 87 GLY A CA 1
ATOM 747 C C . GLY A 1 87 ? 11.058 1.677 -22.314 1.00 64.31 87 GLY A C 1
ATOM 748 O O . GLY A 1 87 ? 12.004 0.940 -22.578 1.00 64.31 87 GLY A O 1
ATOM 749 N N . LEU A 1 88 ? 10.080 1.919 -23.193 1.00 66.88 88 LEU A N 1
ATOM 750 C CA . LEU A 1 88 ? 10.040 1.368 -24.549 1.00 66.88 88 LEU A CA 1
ATOM 751 C C . LEU A 1 88 ? 11.006 2.086 -25.509 1.00 66.88 88 LEU A C 1
ATOM 753 O O . LEU A 1 88 ? 11.563 1.450 -26.397 1.00 66.88 88 LEU A O 1
ATOM 757 N N . LEU A 1 89 ? 11.258 3.387 -25.333 1.00 67.69 89 LEU A N 1
ATOM 758 C CA . LEU A 1 89 ? 12.185 4.174 -26.167 1.00 67.69 89 LEU A CA 1
ATOM 759 C C . LEU A 1 89 ? 13.629 3.619 -26.194 1.00 67.69 89 LEU A C 1
ATOM 761 O O . LEU A 1 89 ? 14.132 3.351 -27.285 1.00 67.69 89 LEU A O 1
ATOM 765 N N . PRO A 1 90 ? 14.290 3.363 -25.047 1.00 64.19 90 PRO A N 1
ATOM 766 C CA . PRO A 1 90 ? 15.565 2.660 -24.969 1.00 64.19 90 PRO A CA 1
ATOM 767 C C . PRO A 1 90 ? 15.481 1.269 -25.590 1.00 64.19 90 PRO A C 1
ATOM 769 O O . PRO A 1 90 ? 16.442 0.816 -26.203 1.00 64.19 90 PRO A O 1
ATOM 772 N N . MET A 1 91 ? 14.325 0.599 -25.531 1.00 65.62 91 MET A N 1
ATOM 773 C CA . MET A 1 91 ? 14.191 -0.692 -26.202 1.00 65.62 91 MET A CA 1
ATOM 774 C C . MET A 1 91 ? 14.347 -0.595 -27.726 1.00 65.62 91 MET A C 1
ATOM 776 O O . MET A 1 91 ? 14.878 -1.522 -28.327 1.00 65.62 91 MET A O 1
ATOM 780 N N . PHE A 1 92 ? 13.996 0.532 -28.356 1.00 66.12 92 PHE A N 1
ATOM 781 C CA . PHE A 1 92 ? 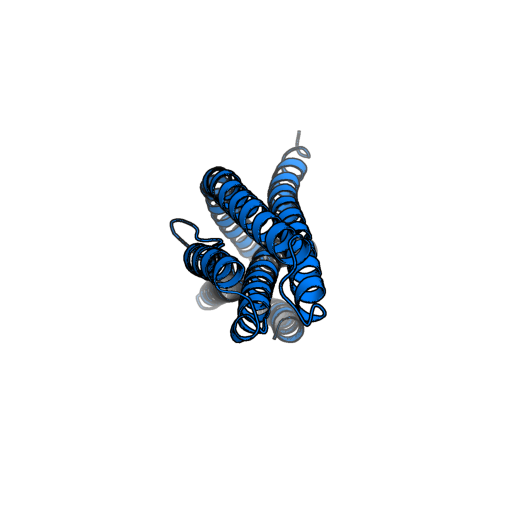14.330 0.782 -29.766 1.00 66.12 92 PHE A CA 1
ATOM 782 C C . PHE A 1 92 ? 15.816 1.064 -29.985 1.00 66.12 92 PHE A C 1
ATOM 784 O O . PHE A 1 92 ? 16.376 0.732 -31.030 1.00 66.12 92 PHE A O 1
ATOM 791 N N . GLU A 1 93 ? 16.467 1.688 -29.006 1.00 65.62 93 GLU A N 1
ATOM 792 C CA . GLU A 1 93 ? 17.892 2.000 -29.063 1.00 65.62 93 GLU A CA 1
ATOM 793 C C . GLU A 1 93 ? 18.768 0.752 -29.116 1.00 65.62 93 GLU A C 1
ATOM 795 O O . GLU A 1 93 ? 19.837 0.793 -29.726 1.00 65.62 93 GLU A O 1
ATOM 800 N N . TYR A 1 94 ? 18.293 -0.368 -28.572 1.00 63.47 94 TYR A N 1
ATOM 801 C CA . TYR A 1 94 ? 18.953 -1.658 -28.729 1.00 63.47 94 TYR A CA 1
ATOM 802 C C . TYR A 1 94 ? 19.143 -2.088 -30.194 1.00 63.47 94 TYR A C 1
ATOM 804 O O . TYR A 1 94 ? 20.068 -2.841 -30.480 1.00 63.47 94 TYR A O 1
ATOM 812 N N . PHE A 1 95 ? 18.316 -1.600 -31.122 1.00 63.09 95 PHE A N 1
ATOM 813 C CA . PHE A 1 95 ? 18.410 -1.930 -32.549 1.00 63.09 95 PHE A CA 1
ATOM 814 C C . PHE A 1 95 ? 19.256 -0.928 -33.350 1.00 63.09 95 PHE A C 1
ATOM 816 O O . PHE A 1 95 ? 19.379 -1.051 -34.568 1.00 63.09 95 PHE A O 1
ATOM 823 N N . SER A 1 96 ? 19.843 0.082 -32.698 1.00 62.50 96 SER A N 1
ATOM 824 C CA . SER A 1 96 ? 20.709 1.050 -33.370 1.00 62.50 96 SER A CA 1
ATOM 825 C C . SER A 1 96 ? 22.151 0.534 -33.444 1.00 62.50 96 SER A C 1
ATOM 827 O O . SER A 1 96 ? 22.745 0.255 -32.400 1.00 62.50 96 SER A O 1
ATOM 829 N N . PRO A 1 97 ? 22.774 0.491 -34.636 1.00 60.28 97 PRO A N 1
ATOM 830 C CA . PRO A 1 97 ? 24.099 -0.106 -34.832 1.00 60.28 97 PRO A CA 1
ATOM 831 C C . PRO A 1 97 ? 25.244 0.617 -34.099 1.00 60.28 97 PRO A C 1
ATOM 833 O O . PRO A 1 97 ? 26.330 0.063 -33.975 1.00 60.28 97 PRO A O 1
ATOM 836 N N . ASN A 1 98 ? 25.013 1.835 -33.595 1.00 64.19 98 ASN A N 1
ATOM 837 C CA . ASN A 1 98 ? 26.052 2.696 -33.016 1.00 64.19 98 ASN A CA 1
ATOM 838 C C . ASN A 1 98 ? 25.849 3.020 -31.524 1.00 64.19 98 ASN A C 1
ATOM 840 O O . ASN A 1 98 ? 26.462 3.962 -31.018 1.00 64.19 98 ASN A O 1
ATOM 844 N N . ARG A 1 99 ? 24.962 2.316 -30.807 1.00 66.62 99 ARG A N 1
ATOM 845 C CA . ARG A 1 99 ? 24.628 2.668 -29.416 1.00 66.62 99 ARG A CA 1
ATOM 846 C C . ARG A 1 99 ? 25.328 1.796 -28.379 1.00 66.62 99 ARG A C 1
ATOM 848 O O . ARG A 1 99 ? 25.616 0.623 -28.589 1.00 66.62 99 ARG A O 1
ATOM 855 N N . SER A 1 100 ? 25.572 2.397 -27.215 1.00 75.12 100 SER A N 1
ATOM 856 C CA . SER A 1 100 ? 26.122 1.699 -26.055 1.00 75.12 100 SER A CA 1
ATOM 857 C C . SER A 1 100 ? 25.056 0.799 -25.429 1.00 75.12 100 SER A C 1
ATOM 859 O O . SER A 1 100 ? 24.165 1.280 -24.729 1.00 75.12 100 SER A O 1
ATOM 861 N N . ILE A 1 101 ? 25.177 -0.515 -25.638 1.00 70.19 101 ILE A N 1
ATOM 862 C CA . ILE A 1 101 ? 24.319 -1.547 -25.023 1.00 70.19 101 ILE A CA 1
ATOM 863 C C . ILE A 1 101 ? 24.251 -1.376 -23.499 1.00 70.19 101 ILE A C 1
ATOM 865 O O . ILE A 1 101 ? 23.197 -1.577 -22.896 1.00 70.19 101 ILE A O 1
ATOM 869 N N . ILE A 1 102 ? 25.356 -0.962 -22.872 1.00 68.44 102 ILE A N 1
ATOM 870 C CA . ILE A 1 102 ? 25.433 -0.722 -21.426 1.00 68.44 102 ILE A CA 1
ATOM 871 C C . ILE A 1 102 ? 24.512 0.432 -21.015 1.00 68.44 102 ILE A C 1
ATOM 873 O O . ILE A 1 102 ? 23.793 0.294 -20.031 1.00 68.44 102 ILE A O 1
ATOM 877 N N . ALA A 1 103 ? 24.498 1.537 -21.768 1.00 65.44 103 ALA A N 1
ATOM 878 C CA . ALA A 1 103 ? 23.650 2.694 -21.471 1.00 65.44 103 ALA A CA 1
ATOM 879 C C . ALA A 1 103 ? 22.156 2.373 -21.640 1.00 65.44 103 ALA A C 1
ATOM 881 O O . ALA A 1 103 ? 21.334 2.767 -20.817 1.00 65.44 103 ALA A O 1
ATOM 882 N N . VAL A 1 104 ? 21.811 1.604 -22.675 1.00 69.12 104 VAL A N 1
ATOM 883 C CA . VAL A 1 104 ? 20.431 1.159 -22.904 1.00 69.12 104 VAL A CA 1
ATOM 884 C C . VAL A 1 104 ? 19.976 0.190 -21.803 1.00 69.12 104 VAL A C 1
ATOM 886 O O . VAL A 1 104 ? 18.868 0.304 -21.276 1.00 69.12 104 VAL A O 1
ATOM 889 N N . SER A 1 105 ? 20.855 -0.729 -21.395 1.00 68.50 105 SER A N 1
ATOM 890 C CA . SER A 1 105 ? 20.559 -1.708 -20.343 1.00 68.50 105 SER A CA 1
ATOM 891 C C . SER A 1 105 ? 20.436 -1.067 -18.967 1.00 68.50 105 SER A C 1
ATOM 893 O O . SER A 1 105 ? 19.516 -1.401 -18.225 1.00 68.50 105 SER A O 1
ATOM 895 N N . SER A 1 106 ? 21.303 -0.111 -18.625 1.00 68.62 106 SER A N 1
ATOM 896 C CA . SER A 1 106 ? 21.212 0.603 -17.350 1.00 68.62 106 SER A CA 1
ATOM 897 C C . SER A 1 106 ? 19.948 1.462 -17.262 1.00 68.62 106 SER A C 1
ATOM 899 O O . SER A 1 106 ? 19.293 1.448 -16.221 1.00 68.62 106 SER A O 1
ATOM 901 N N . ALA A 1 107 ? 19.553 2.133 -18.350 1.00 71.75 107 ALA A N 1
ATOM 902 C CA . ALA A 1 107 ? 18.299 2.884 -18.417 1.00 71.75 107 ALA A CA 1
ATOM 903 C C . ALA A 1 107 ? 17.073 1.970 -18.243 1.00 71.75 107 ALA A C 1
ATOM 905 O O . ALA A 1 107 ? 16.174 2.277 -17.461 1.00 71.75 107 ALA A O 1
ATOM 906 N N . THR A 1 108 ? 17.075 0.811 -18.908 1.00 72.38 108 THR A N 1
ATOM 907 C CA . THR A 1 108 ? 15.993 -0.183 -18.817 1.00 72.38 108 THR A CA 1
ATOM 908 C C . THR A 1 108 ? 15.853 -0.744 -17.398 1.00 72.38 108 THR A C 1
ATOM 910 O O . THR A 1 108 ? 14.748 -0.816 -16.862 1.00 72.38 108 THR A O 1
ATOM 913 N N . VAL A 1 109 ? 16.969 -1.108 -16.756 1.00 76.06 109 VAL A N 1
ATOM 914 C CA . VAL A 1 109 ? 16.973 -1.598 -15.367 1.00 76.06 109 VAL A CA 1
ATOM 915 C C . VAL A 1 109 ? 16.497 -0.513 -14.403 1.00 76.06 109 VAL A C 1
ATOM 917 O O . VAL A 1 109 ? 15.648 -0.783 -13.557 1.00 76.06 109 VAL A O 1
ATOM 920 N N . TYR A 1 110 ? 16.995 0.718 -14.543 1.00 77.56 110 TYR A N 1
ATOM 921 C CA . TYR A 1 110 ? 16.580 1.843 -13.704 1.00 77.56 110 TYR A CA 1
ATOM 922 C C . TYR A 1 110 ? 15.066 2.088 -13.780 1.00 77.56 110 TYR A C 1
ATOM 924 O O . TYR A 1 110 ? 14.415 2.223 -12.742 1.00 77.56 110 TYR A O 1
ATOM 932 N N . PHE A 1 111 ? 14.494 2.057 -14.987 1.00 76.44 111 PHE A N 1
ATOM 933 C CA . PHE A 1 111 ? 13.051 2.155 -15.200 1.00 76.44 111 PHE A CA 1
ATOM 934 C C . PHE A 1 111 ? 12.284 1.055 -14.448 1.00 76.44 111 PHE A C 1
ATOM 936 O O . PHE A 1 111 ? 11.386 1.359 -13.658 1.00 76.44 111 PHE A O 1
ATOM 943 N N . PHE A 1 112 ? 12.656 -0.219 -14.622 1.00 77.31 112 PHE A N 1
ATOM 944 C CA . PHE A 1 112 ? 11.963 -1.314 -13.936 1.00 77.31 112 PHE A CA 1
ATOM 945 C C . PHE A 1 112 ? 12.075 -1.217 -12.415 1.00 77.31 112 PHE A C 1
ATOM 947 O O . PHE A 1 112 ? 11.087 -1.471 -11.729 1.00 77.31 112 PHE A O 1
ATOM 954 N N . CYS A 1 113 ? 13.222 -0.787 -11.885 1.00 81.06 113 CYS A N 1
ATOM 955 C CA . CYS A 1 113 ? 13.396 -0.548 -10.453 1.00 81.06 113 CYS A CA 1
ATOM 956 C C . CYS A 1 113 ? 12.433 0.523 -9.921 1.00 81.06 113 CYS A C 1
ATOM 958 O O . CYS A 1 113 ? 11.854 0.342 -8.851 1.00 81.06 113 CYS A O 1
ATOM 960 N N . LEU A 1 114 ? 12.226 1.621 -10.655 1.00 76.44 114 LEU A N 1
ATOM 961 C CA . LEU A 1 114 ? 11.301 2.681 -10.245 1.00 76.44 114 LEU A CA 1
ATOM 962 C C . LEU A 1 114 ? 9.842 2.221 -10.271 1.00 76.44 114 LEU A C 1
ATOM 964 O O . LEU A 1 114 ? 9.109 2.444 -9.304 1.00 76.44 114 LEU A O 1
ATOM 968 N N . VAL A 1 115 ? 9.421 1.554 -11.350 1.00 78.44 115 VAL A N 1
ATOM 969 C CA . VAL A 1 115 ? 8.058 1.012 -11.453 1.00 78.44 115 VAL A CA 1
ATOM 970 C C . VAL A 1 115 ? 7.830 -0.031 -10.359 1.00 78.44 115 VAL A C 1
ATOM 972 O O . VAL A 1 115 ? 6.794 0.009 -9.695 1.00 78.44 115 VAL A O 1
ATOM 975 N N . TYR A 1 116 ? 8.801 -0.915 -10.116 1.00 84.19 116 TYR A N 1
ATOM 976 C CA . TYR A 1 116 ? 8.751 -1.890 -9.029 1.00 84.19 116 TYR A CA 1
ATOM 977 C C . TYR A 1 116 ? 8.584 -1.207 -7.671 1.00 84.19 116 TYR A C 1
ATOM 979 O O . TYR A 1 116 ? 7.615 -1.495 -6.978 1.00 84.19 116 TYR A O 1
ATOM 987 N N . ALA A 1 117 ? 9.457 -0.256 -7.320 1.00 81.44 117 ALA A N 1
ATOM 988 C CA . ALA A 1 117 ? 9.455 0.396 -6.010 1.00 81.44 117 ALA A CA 1
ATOM 989 C C . ALA A 1 117 ? 8.103 1.034 -5.670 1.00 81.44 117 ALA A C 1
ATOM 991 O O . ALA A 1 117 ? 7.634 0.952 -4.537 1.00 81.44 117 ALA A O 1
ATOM 992 N N . VAL A 1 118 ? 7.448 1.654 -6.654 1.00 80.06 118 VAL A N 1
ATOM 993 C CA . VAL A 1 118 ? 6.133 2.259 -6.438 1.00 80.06 118 VAL A CA 1
ATOM 994 C C . VAL A 1 118 ? 5.041 1.204 -6.243 1.00 80.06 118 VAL A C 1
ATOM 996 O O . VAL A 1 118 ? 4.236 1.317 -5.314 1.00 80.06 118 VAL A O 1
ATOM 999 N N . ASN A 1 119 ? 5.008 0.190 -7.107 1.00 81.75 119 ASN A N 1
ATOM 1000 C CA . ASN A 1 119 ? 4.012 -0.879 -7.029 1.00 81.75 119 ASN A CA 1
ATOM 1001 C C . ASN A 1 119 ? 4.158 -1.699 -5.741 1.00 81.75 119 ASN A C 1
ATOM 1003 O O . ASN A 1 119 ? 3.162 -2.039 -5.107 1.00 81.75 119 ASN A O 1
ATOM 1007 N N . ASP A 1 120 ? 5.395 -1.946 -5.328 1.00 86.44 120 ASP A N 1
ATOM 1008 C CA . ASP A 1 120 ? 5.752 -2.610 -4.082 1.00 86.44 120 ASP A CA 1
ATOM 1009 C C . ASP A 1 120 ? 5.348 -1.782 -2.855 1.00 86.44 120 ASP A C 1
ATOM 1011 O O . ASP A 1 120 ? 4.690 -2.281 -1.942 1.00 86.44 120 ASP A O 1
ATOM 1015 N N . ALA A 1 121 ? 5.631 -0.475 -2.863 1.00 84.12 121 ALA A N 1
ATOM 1016 C CA . ALA A 1 121 ? 5.244 0.403 -1.767 1.00 84.12 121 ALA A CA 1
ATOM 1017 C C . ALA A 1 121 ? 3.721 0.463 -1.563 1.00 84.12 121 ALA A C 1
ATOM 1019 O O . ALA A 1 121 ? 3.270 0.518 -0.414 1.00 84.12 121 ALA A O 1
ATOM 1020 N N . ALA A 1 122 ? 2.947 0.448 -2.652 1.00 81.81 122 ALA A N 1
ATOM 1021 C CA . ALA A 1 122 ? 1.489 0.399 -2.607 1.00 81.81 122 ALA A CA 1
ATOM 1022 C C . ALA A 1 122 ? 0.970 -0.952 -2.081 1.00 81.81 122 ALA A C 1
ATOM 1024 O O . ALA A 1 122 ? 0.096 -0.962 -1.215 1.00 81.81 122 ALA A O 1
ATOM 1025 N N . GLU A 1 123 ? 1.538 -2.073 -2.536 1.00 86.38 123 GLU A N 1
ATOM 1026 C CA . GLU A 1 123 ? 1.196 -3.425 -2.063 1.00 86.38 123 GLU A CA 1
ATOM 1027 C C . GLU A 1 123 ? 1.432 -3.581 -0.556 1.00 86.38 123 GLU A C 1
ATOM 1029 O O . GLU A 1 123 ? 0.556 -4.030 0.183 1.00 86.38 123 GLU A O 1
ATOM 1034 N N . GLU A 1 124 ? 2.603 -3.161 -0.076 1.00 87.75 124 GLU A N 1
ATOM 1035 C CA . GLU A 1 124 ? 2.939 -3.207 1.346 1.00 87.75 124 GLU A CA 1
ATOM 1036 C C . GLU A 1 124 ? 1.988 -2.343 2.178 1.00 87.75 124 GLU A C 1
ATOM 1038 O O . GLU A 1 124 ? 1.604 -2.724 3.283 1.00 87.75 124 GLU A O 1
ATOM 1043 N N . TYR A 1 125 ? 1.589 -1.179 1.656 1.00 85.50 125 TYR A N 1
ATOM 1044 C CA . TYR A 1 125 ? 0.611 -0.326 2.322 1.00 85.50 125 TYR A CA 1
ATOM 1045 C C . TYR A 1 125 ? -0.756 -1.018 2.433 1.00 85.50 125 TYR A C 1
ATOM 1047 O O . TYR A 1 125 ? -1.337 -1.039 3.518 1.00 85.50 125 TYR A O 1
ATOM 1055 N N . ILE A 1 126 ? -1.242 -1.632 1.349 1.00 84.56 126 ILE A N 1
ATOM 1056 C CA . ILE A 1 126 ? -2.503 -2.392 1.335 1.00 84.56 126 ILE A CA 1
ATOM 1057 C C . ILE A 1 126 ? -2.442 -3.553 2.334 1.00 84.56 126 ILE A C 1
ATOM 1059 O O . ILE A 1 126 ? -3.322 -3.679 3.184 1.00 84.56 126 ILE A O 1
ATOM 1063 N N . THR A 1 127 ? -1.366 -4.339 2.293 1.00 88.50 127 THR A N 1
ATOM 1064 C CA . THR A 1 127 ? -1.135 -5.467 3.210 1.00 88.50 127 THR A CA 1
ATOM 1065 C C . THR A 1 127 ? -1.179 -5.012 4.672 1.00 88.50 127 THR A C 1
ATOM 1067 O O . THR A 1 127 ? -1.799 -5.648 5.524 1.00 88.50 127 THR A O 1
ATOM 1070 N N . LEU A 1 128 ? -0.561 -3.870 4.981 1.00 90.00 128 LEU A N 1
ATOM 1071 C CA . LEU A 1 128 ? -0.543 -3.315 6.330 1.00 90.00 128 LEU A CA 1
ATOM 1072 C C . LEU A 1 128 ? -1.933 -2.842 6.790 1.00 90.00 128 LEU A C 1
ATOM 1074 O O . LEU A 1 128 ? -2.297 -3.028 7.951 1.00 90.00 128 LEU A O 1
ATOM 1078 N N . VAL A 1 129 ? -2.726 -2.254 5.891 1.00 87.38 129 VAL A N 1
ATOM 1079 C CA . VAL A 1 129 ? -4.125 -1.878 6.159 1.00 87.38 129 VAL A CA 1
ATOM 1080 C C . VAL A 1 129 ? -4.980 -3.115 6.452 1.00 87.38 129 VAL A C 1
ATOM 1082 O O . VAL A 1 129 ? -5.800 -3.095 7.374 1.00 87.38 129 VAL A O 1
ATOM 1085 N N . GLU A 1 130 ? -4.798 -4.198 5.698 1.00 88.50 130 GLU A N 1
ATOM 1086 C CA . GLU A 1 130 ? -5.496 -5.468 5.931 1.00 88.50 130 GLU A CA 1
ATOM 1087 C C . GLU A 1 130 ? -5.110 -6.092 7.275 1.00 88.50 130 GLU A C 1
ATOM 1089 O O . GLU A 1 130 ? -5.978 -6.562 8.021 1.00 88.50 130 GLU A O 1
ATOM 1094 N N . TYR A 1 131 ? -3.827 -6.029 7.630 1.00 91.38 131 TYR A N 1
ATOM 1095 C CA . TYR A 1 131 ? -3.350 -6.456 8.939 1.00 91.38 131 TYR A CA 1
ATOM 1096 C C . TYR A 1 131 ? -3.958 -5.614 10.069 1.00 91.38 131 TYR A C 1
ATOM 1098 O O . TYR A 1 131 ? -4.516 -6.169 11.013 1.00 91.38 131 TYR A O 1
ATOM 1106 N N . PHE A 1 132 ? -3.971 -4.283 9.942 1.00 91.19 132 PHE A N 1
ATOM 1107 C CA . PHE A 1 132 ? -4.650 -3.394 10.891 1.00 91.19 132 PHE A CA 1
ATOM 1108 C C . PHE A 1 132 ? -6.128 -3.764 11.079 1.00 91.19 132 PHE A C 1
ATOM 1110 O O . PHE A 1 132 ? -6.616 -3.844 12.208 1.00 91.19 132 PHE A O 1
ATOM 1117 N N . ARG A 1 133 ? -6.848 -4.036 9.985 1.00 89.88 133 ARG A N 1
ATOM 1118 C CA . ARG A 1 133 ? -8.249 -4.472 10.040 1.00 89.88 133 ARG A CA 1
ATOM 1119 C C . ARG A 1 133 ? -8.394 -5.788 10.804 1.00 89.88 133 ARG A C 1
ATOM 1121 O O . ARG A 1 133 ? -9.303 -5.914 11.623 1.00 89.88 133 ARG A O 1
ATOM 1128 N N . THR A 1 134 ? -7.500 -6.739 10.554 1.00 91.12 134 THR A N 1
ATOM 1129 C CA . THR A 1 134 ? -7.459 -8.031 11.253 1.00 91.12 134 THR A CA 1
ATOM 1130 C C . THR A 1 134 ? -7.250 -7.834 12.754 1.00 91.12 134 THR A C 1
ATOM 1132 O O . THR A 1 134 ? -8.009 -8.380 13.551 1.00 91.12 134 THR A O 1
ATOM 1135 N N . GLU A 1 135 ? -6.319 -6.967 13.151 1.00 91.25 135 GLU A N 1
ATOM 1136 C CA . GLU A 1 135 ? -6.060 -6.668 14.562 1.00 91.25 135 GLU A CA 1
ATOM 1137 C C . GLU A 1 135 ? -7.262 -6.034 15.271 1.00 91.25 135 GLU A C 1
ATOM 1139 O O . GLU A 1 135 ? -7.556 -6.377 16.416 1.00 91.25 135 GLU A O 1
ATOM 1144 N N . ILE A 1 136 ? -8.034 -5.178 14.593 1.00 91.12 136 ILE A N 1
ATOM 1145 C CA . ILE A 1 136 ? -9.289 -4.657 15.158 1.00 91.12 136 ILE A CA 1
ATOM 1146 C C . ILE A 1 136 ? -10.314 -5.776 15.388 1.00 91.12 136 ILE A C 1
ATOM 1148 O O . ILE A 1 136 ? -11.030 -5.765 16.396 1.00 91.12 136 ILE A O 1
ATOM 1152 N N . PHE A 1 137 ? -10.422 -6.734 14.468 1.00 90.38 137 PHE A N 1
ATOM 1153 C CA . PHE A 1 137 ? -11.328 -7.873 14.634 1.00 90.38 137 PHE A CA 1
ATOM 1154 C C . PHE A 1 137 ? -10.875 -8.835 15.737 1.00 90.38 137 PHE A C 1
ATOM 1156 O O . PHE A 1 137 ? -11.726 -9.437 16.390 1.00 90.38 137 PHE A O 1
ATOM 1163 N N . ASN A 1 138 ? -9.568 -8.917 15.992 1.00 90.69 138 ASN A N 1
ATOM 1164 C CA . ASN A 1 138 ? -8.982 -9.729 17.058 1.00 90.69 138 ASN A CA 1
ATOM 1165 C C . ASN A 1 138 ? -9.189 -9.147 18.466 1.00 90.69 138 ASN A C 1
ATOM 1167 O O . ASN A 1 138 ? -8.921 -9.834 19.454 1.00 90.69 138 ASN A O 1
ATOM 1171 N N . LEU A 1 139 ? -9.666 -7.903 18.589 1.00 89.50 139 LEU A N 1
ATOM 1172 C CA . LEU A 1 139 ? -9.989 -7.317 19.887 1.00 89.50 139 LEU A CA 1
ATOM 1173 C C . LEU A 1 139 ? -11.076 -8.137 20.592 1.00 89.50 139 LEU A C 1
ATOM 1175 O O . LEU A 1 139 ? -12.091 -8.497 19.998 1.00 89.50 139 LEU A O 1
ATOM 1179 N N . LYS A 1 140 ? -10.924 -8.360 21.901 1.00 88.88 140 LYS A N 1
ATOM 1180 C CA . LYS A 1 140 ? -11.924 -9.046 22.744 1.00 88.88 140 LYS A CA 1
ATOM 1181 C C . LYS A 1 140 ? -13.129 -8.159 23.075 1.00 88.88 140 LYS A C 1
ATOM 1183 O O . LYS A 1 140 ? -13.518 -7.992 24.227 1.00 88.88 140 LYS A O 1
ATOM 1188 N N . TRP A 1 141 ? -13.731 -7.566 22.049 1.00 88.44 141 TRP A N 1
ATOM 1189 C CA . TRP A 1 141 ? -14.794 -6.568 22.168 1.00 88.44 141 TRP A CA 1
ATOM 1190 C C . TRP A 1 141 ? -16.056 -7.098 22.859 1.00 88.44 141 TRP A C 1
ATOM 1192 O O . TRP A 1 141 ? -16.828 -6.324 23.428 1.00 88.44 141 TRP A O 1
ATOM 1202 N N . TYR A 1 142 ? -16.271 -8.415 22.829 1.00 87.44 142 TYR A N 1
ATOM 1203 C CA . TYR A 1 142 ? -17.395 -9.084 23.481 1.00 87.44 142 TYR A CA 1
ATOM 1204 C C . TYR A 1 142 ? -17.303 -9.044 25.018 1.00 87.44 142 TYR A C 1
ATOM 1206 O O . TYR A 1 142 ? -18.331 -9.163 25.682 1.00 87.44 142 TYR A O 1
ATOM 1214 N N . GLU A 1 143 ? -16.110 -8.817 25.581 1.00 86.00 143 GLU A N 1
ATOM 1215 C CA . GLU A 1 143 ? -15.875 -8.670 27.028 1.00 86.00 143 GLU A CA 1
ATOM 1216 C C . GLU A 1 143 ? -16.135 -7.232 27.516 1.00 86.00 143 GLU A C 1
ATOM 1218 O O . GLU A 1 143 ? -16.128 -6.958 28.715 1.00 86.00 143 GLU A O 1
ATOM 1223 N N . TRP A 1 144 ? -16.376 -6.285 26.604 1.00 87.94 144 TRP A N 1
ATOM 1224 C CA . TRP A 1 144 ? -16.547 -4.875 26.945 1.00 87.94 144 TRP A CA 1
ATOM 1225 C C . TRP A 1 144 ? -17.987 -4.508 27.322 1.00 87.94 144 TRP A C 1
ATOM 1227 O O . TRP A 1 144 ? -18.970 -5.180 26.982 1.00 87.94 144 TRP A O 1
ATOM 1237 N N . ASP A 1 145 ? -18.132 -3.367 27.997 1.00 88.19 145 ASP A N 1
ATOM 1238 C CA . ASP A 1 145 ? -19.442 -2.810 28.312 1.00 88.19 145 ASP A CA 1
ATOM 1239 C C . ASP A 1 145 ? -20.233 -2.423 27.040 1.00 88.19 145 ASP A C 1
ATOM 1241 O O . ASP A 1 145 ? -19.729 -2.422 25.910 1.00 88.19 145 ASP A O 1
ATOM 1245 N N . VAL A 1 146 ? -21.523 -2.127 27.213 1.00 88.81 146 VAL A N 1
ATOM 1246 C CA . VAL A 1 146 ? -22.420 -1.785 26.096 1.00 88.81 146 VAL A CA 1
ATOM 1247 C C . VAL A 1 146 ? -21.959 -0.512 25.370 1.00 88.81 146 VAL A C 1
ATOM 1249 O O . VAL A 1 146 ? -22.132 -0.396 24.157 1.00 88.81 146 VAL A O 1
ATOM 1252 N N . SER A 1 147 ? -21.356 0.437 26.084 1.00 87.81 147 SER A N 1
ATOM 1253 C CA . SER A 1 147 ? -20.916 1.723 25.538 1.00 87.81 147 SER A CA 1
ATOM 1254 C C . SER A 1 147 ? -19.693 1.567 24.627 1.00 87.81 147 SER A C 1
ATOM 1256 O O . SER A 1 147 ? -19.722 2.019 23.481 1.00 87.81 147 SER A O 1
ATOM 1258 N N . CYS A 1 148 ? -18.657 0.861 25.082 1.00 87.81 148 CYS A N 1
ATOM 1259 C CA . CYS A 1 148 ? -17.483 0.474 24.303 1.00 87.81 148 CYS A CA 1
ATOM 1260 C C . CYS A 1 148 ? -17.888 -0.334 23.064 1.00 87.81 148 CYS A C 1
ATOM 1262 O O . CYS A 1 148 ? -17.412 -0.045 21.966 1.00 87.81 148 CYS A O 1
ATOM 1264 N N . ARG A 1 149 ? -18.817 -1.292 23.198 1.00 89.50 149 ARG A N 1
ATOM 1265 C CA . ARG A 1 149 ? -19.318 -2.081 22.058 1.00 89.50 149 ARG A CA 1
ATOM 1266 C C . ARG A 1 149 ? -20.017 -1.233 20.997 1.00 89.50 149 ARG A C 1
ATOM 1268 O O . ARG A 1 149 ? -19.824 -1.476 19.808 1.00 89.50 149 ARG A O 1
ATOM 1275 N N . LYS A 1 150 ? -20.769 -0.199 21.391 1.00 90.81 150 LYS A N 1
ATOM 1276 C CA . LYS A 1 150 ? -21.357 0.760 20.437 1.00 90.81 150 LYS A CA 1
ATOM 1277 C C . LYS A 1 150 ? -20.279 1.522 19.664 1.00 90.81 150 LYS A C 1
ATOM 1279 O O . LYS A 1 150 ? -20.378 1.638 18.447 1.00 90.81 150 LYS A O 1
ATOM 1284 N N . VAL A 1 151 ? -19.235 2.004 20.341 1.00 89.06 151 VAL A N 1
ATOM 1285 C CA . VAL A 1 151 ? -18.115 2.706 19.684 1.00 89.06 151 VAL A CA 1
ATOM 1286 C C . VAL A 1 151 ? -17.333 1.762 18.766 1.00 89.06 151 VAL A C 1
ATOM 1288 O O . VAL A 1 151 ? -16.992 2.141 17.649 1.00 89.06 151 VAL A O 1
ATOM 1291 N N . TYR A 1 152 ? -17.109 0.520 19.192 1.00 89.81 152 TYR A N 1
ATOM 1292 C CA . TYR A 1 152 ? -16.509 -0.516 18.356 1.00 89.81 152 TYR A CA 1
ATOM 1293 C C . TYR A 1 152 ? -17.337 -0.790 17.094 1.00 89.81 152 TYR A C 1
ATOM 1295 O O . TYR A 1 152 ? -16.790 -0.818 15.999 1.00 89.81 152 TYR A O 1
ATOM 1303 N N . SER A 1 153 ? -18.663 -0.902 17.209 1.00 90.19 153 SER A N 1
ATOM 1304 C CA . SER A 1 153 ? -19.547 -1.067 16.046 1.00 90.19 153 SER A CA 1
ATOM 1305 C C . SER A 1 153 ? -19.425 0.092 15.049 1.00 90.19 153 SER A C 1
ATOM 1307 O O . SER A 1 153 ? -19.471 -0.129 13.838 1.00 90.19 153 SER A O 1
ATOM 1309 N N . I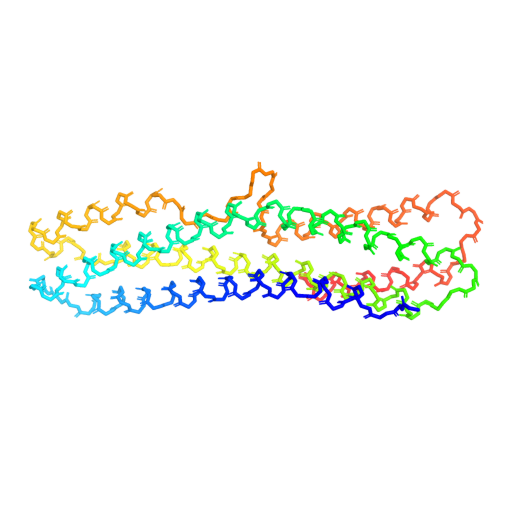LE A 1 154 ? -19.247 1.323 15.540 1.00 89.00 154 ILE A N 1
ATOM 1310 C CA . ILE A 1 154 ? -18.986 2.495 14.695 1.00 89.00 154 ILE A CA 1
ATOM 1311 C C . ILE A 1 154 ? -17.629 2.346 13.993 1.00 89.00 154 ILE A C 1
ATOM 1313 O O . ILE A 1 154 ? -17.543 2.554 12.786 1.00 89.00 154 ILE A O 1
ATOM 1317 N N . LEU A 1 155 ? -16.585 1.936 14.718 1.00 88.69 155 LEU A N 1
ATOM 1318 C CA . LEU A 1 155 ? -15.262 1.678 14.144 1.00 88.69 155 LEU A CA 1
ATOM 1319 C C . LEU A 1 155 ? -15.311 0.612 13.040 1.00 88.69 155 LEU A C 1
ATOM 1321 O O . LEU A 1 155 ? -14.782 0.849 11.960 1.00 88.69 155 LEU A O 1
ATOM 1325 N N . ILE A 1 156 ? -15.994 -0.515 13.265 1.00 89.19 156 ILE A N 1
ATOM 1326 C CA . ILE A 1 156 ? -16.187 -1.564 12.248 1.00 89.19 156 ILE A CA 1
ATOM 1327 C C . ILE A 1 156 ? -16.900 -1.023 11.007 1.00 89.19 156 ILE A C 1
ATOM 1329 O O . ILE A 1 156 ? -16.520 -1.355 9.886 1.00 89.19 156 ILE A O 1
ATOM 1333 N N . THR A 1 157 ? -17.901 -0.158 11.191 1.00 86.56 157 THR A N 1
ATOM 1334 C CA . THR A 1 157 ? -18.612 0.470 10.068 1.00 86.56 157 THR A CA 1
ATOM 1335 C C . THR A 1 157 ? -17.648 1.280 9.199 1.00 86.56 157 THR A C 1
ATOM 1337 O O . THR A 1 157 ? -17.644 1.116 7.982 1.00 86.56 157 THR A O 1
ATOM 1340 N N . TYR A 1 158 ? -16.768 2.074 9.816 1.00 81.81 158 TYR A N 1
ATOM 1341 C CA . TYR A 1 158 ? -15.756 2.851 9.093 1.00 81.81 158 TYR A CA 1
ATOM 1342 C C . TYR A 1 158 ? -14.587 2.017 8.560 1.00 81.81 158 TYR A C 1
ATOM 1344 O O . TYR A 1 158 ? -13.936 2.435 7.611 1.00 81.81 158 TYR A O 1
ATOM 1352 N N . LEU A 1 159 ? -14.303 0.840 9.118 1.00 80.81 159 LEU A N 1
ATOM 1353 C CA . LEU A 1 159 ? -13.305 -0.084 8.562 1.00 80.81 159 LEU A CA 1
ATOM 1354 C C . LEU A 1 159 ? -13.767 -0.752 7.267 1.00 80.81 159 LEU A C 1
ATOM 1356 O O . LEU A 1 159 ? -12.938 -1.211 6.484 1.00 80.81 159 LEU A O 1
ATOM 1360 N N . ASN A 1 160 ? -15.080 -0.825 7.046 1.00 72.31 160 ASN A N 1
ATOM 1361 C CA . ASN A 1 160 ? -15.630 -1.274 5.772 1.00 72.31 160 ASN A CA 1
ATOM 1362 C C . ASN A 1 160 ? -15.539 -0.190 4.689 1.00 72.31 160 ASN A C 1
ATOM 1364 O O . ASN A 1 160 ? -15.649 -0.527 3.512 1.00 72.31 160 ASN A O 1
ATOM 1368 N N . GLU A 1 161 ? -15.294 1.075 5.058 1.00 70.19 161 GLU A N 1
ATOM 1369 C CA . GLU A 1 161 ? -14.801 2.071 4.110 1.00 70.19 161 GLU A CA 1
ATOM 1370 C C . GLU A 1 161 ? -13.321 1.785 3.855 1.00 70.19 161 GLU A C 1
ATOM 1372 O O . GLU A 1 161 ? -12.483 1.900 4.754 1.00 70.19 161 GLU A O 1
ATOM 1377 N N . PRO A 1 162 ? -12.977 1.343 2.645 1.00 61.81 162 PRO A N 1
ATOM 1378 C CA . PRO A 1 162 ? -11.684 0.742 2.440 1.00 61.81 162 PRO A CA 1
ATOM 1379 C C . PRO A 1 162 ? -10.642 1.867 2.307 1.00 61.81 162 PRO A C 1
ATOM 1381 O O . PRO A 1 162 ? -10.838 2.816 1.543 1.00 61.81 162 PRO A O 1
ATOM 1384 N N . MET A 1 163 ? -9.524 1.775 3.043 1.00 65.94 163 MET A N 1
ATOM 1385 C CA . MET A 1 163 ? -8.347 2.624 2.802 1.00 65.94 163 MET A CA 1
ATOM 1386 C C . MET A 1 163 ? -7.702 2.182 1.482 1.00 65.94 163 MET A C 1
ATOM 1388 O O . MET A 1 163 ? -6.671 1.515 1.466 1.00 65.94 163 MET A O 1
ATOM 1392 N N . LYS A 1 164 ? -8.362 2.461 0.360 1.00 62.75 164 LYS A N 1
ATOM 1393 C CA . LYS A 1 164 ? -7.910 1.981 -0.941 1.00 62.75 164 LYS A CA 1
ATOM 1394 C C . LYS A 1 164 ? -6.960 2.956 -1.581 1.00 62.75 164 LYS A C 1
ATOM 1396 O O . LYS A 1 164 ? -7.154 4.171 -1.539 1.00 62.75 164 LYS A O 1
ATOM 1401 N N . VAL A 1 165 ? -6.003 2.366 -2.275 1.00 59.75 165 VAL A N 1
ATOM 1402 C CA . VAL A 1 165 ? -5.227 3.027 -3.309 1.00 59.75 165 VAL A CA 1
ATOM 1403 C C . VAL A 1 165 ? -5.881 2.739 -4.668 1.00 59.75 165 VAL A C 1
ATOM 1405 O O . VAL A 1 165 ? -5.261 2.181 -5.565 1.00 59.75 165 VAL A O 1
ATOM 1408 N N . ASP A 1 166 ? -7.168 3.065 -4.813 1.00 58.09 166 ASP A N 1
ATOM 1409 C CA . ASP A 1 166 ? -7.876 2.875 -6.085 1.00 58.09 166 ASP A CA 1
ATOM 1410 C C . ASP A 1 166 ? -7.517 4.035 -7.015 1.00 58.09 166 ASP A C 1
ATOM 1412 O O . ASP A 1 166 ? -7.839 5.183 -6.706 1.00 58.09 166 ASP A O 1
ATOM 1416 N N . PHE A 1 167 ? -6.872 3.772 -8.155 1.00 60.84 167 PHE A N 1
ATOM 1417 C CA . PHE A 1 167 ? -6.830 4.751 -9.245 1.00 60.84 167 PHE A CA 1
ATOM 1418 C C . PHE A 1 167 ? -8.029 4.516 -10.148 1.00 60.84 167 PHE A C 1
ATOM 1420 O O . PHE A 1 167 ? -8.468 3.387 -10.338 1.00 60.84 167 PHE A O 1
ATOM 1427 N N . VAL A 1 168 ? -8.517 5.595 -10.761 1.00 58.34 168 VAL A N 1
ATOM 1428 C CA . VAL A 1 168 ? -9.694 5.594 -11.647 1.00 58.34 168 VAL A CA 1
ATOM 1429 C C . VAL A 1 168 ? -9.595 4.551 -12.773 1.00 58.34 168 VAL A C 1
ATOM 1431 O O . VAL A 1 168 ? -10.620 4.121 -13.291 1.00 58.34 168 VAL A O 1
ATOM 1434 N N . VAL A 1 169 ? -8.377 4.141 -13.148 1.00 61.88 169 VAL A N 1
ATOM 1435 C CA . VAL A 1 169 ? -8.134 3.272 -14.307 1.00 61.88 169 VAL A CA 1
ATOM 1436 C C . VAL A 1 169 ? -7.366 1.987 -13.962 1.00 61.88 169 VAL A C 1
ATOM 1438 O O . VAL A 1 169 ? -7.564 0.983 -14.639 1.00 61.88 169 VAL A O 1
ATOM 1441 N N . VAL A 1 170 ? -6.498 1.980 -12.937 1.00 68.12 170 VAL A N 1
ATOM 1442 C CA . VAL A 1 170 ? -5.591 0.845 -12.671 1.00 68.12 170 VAL A CA 1
ATOM 1443 C C . VAL A 1 170 ? -5.278 0.688 -11.178 1.00 68.12 170 VAL A C 1
ATOM 1445 O O . VAL A 1 170 ? -4.908 1.650 -10.516 1.00 68.12 170 VAL A O 1
ATOM 1448 N N . ASN A 1 171 ? -5.343 -0.527 -10.639 1.00 73.81 171 ASN A N 1
ATOM 1449 C CA . ASN A 1 171 ? -4.872 -0.787 -9.275 1.00 73.81 171 ASN A CA 1
ATOM 1450 C C . ASN A 1 171 ? -3.342 -0.878 -9.259 1.00 73.81 171 ASN A C 1
ATOM 1452 O O . ASN A 1 171 ? -2.780 -1.758 -9.908 1.00 73.81 171 ASN A O 1
ATOM 1456 N N . ILE A 1 172 ? -2.674 0.014 -8.522 1.00 77.31 172 ILE A N 1
ATOM 1457 C CA . ILE A 1 172 ? -1.219 -0.047 -8.326 1.00 77.31 172 ILE A CA 1
ATOM 1458 C C . ILE A 1 172 ? -0.912 -1.104 -7.279 1.00 77.31 172 ILE A C 1
ATOM 1460 O O . ILE A 1 172 ? -1.291 -0.963 -6.118 1.00 77.31 172 ILE A O 1
ATOM 1464 N N . ASN A 1 173 ? -0.215 -2.145 -7.707 1.00 81.56 173 ASN A N 1
ATOM 1465 C CA . ASN A 1 173 ? 0.158 -3.296 -6.902 1.00 81.56 173 ASN A CA 1
ATOM 1466 C C . ASN A 1 173 ? 1.234 -4.096 -7.657 1.00 81.56 173 ASN A C 1
ATOM 1468 O O . ASN A 1 173 ? 1.530 -3.822 -8.827 1.00 81.56 173 ASN A O 1
ATOM 1472 N N . ARG A 1 174 ? 1.825 -5.119 -7.036 1.00 83.25 174 ARG A N 1
ATOM 1473 C CA . ARG A 1 174 ? 2.870 -5.925 -7.697 1.00 83.25 174 ARG A CA 1
ATOM 1474 C C . ARG A 1 174 ? 2.364 -6.613 -8.971 1.00 83.25 174 ARG A C 1
ATOM 1476 O O . ARG A 1 174 ? 3.140 -6.831 -9.905 1.00 83.25 174 ARG A O 1
ATOM 1483 N N . ALA A 1 175 ? 1.066 -6.911 -9.050 1.00 84.44 175 ALA A N 1
ATOM 1484 C CA . ALA A 1 175 ? 0.463 -7.502 -10.242 1.00 84.44 175 ALA A CA 1
ATOM 1485 C C . ALA A 1 175 ? 0.509 -6.553 -11.453 1.00 84.44 175 ALA A C 1
ATOM 1487 O O . ALA A 1 175 ? 0.795 -7.008 -12.562 1.00 84.44 175 ALA A O 1
ATOM 1488 N N . LEU A 1 176 ? 0.310 -5.245 -11.258 1.00 83.06 176 LEU A N 1
ATOM 1489 C CA . LEU A 1 176 ? 0.464 -4.245 -12.315 1.00 83.06 176 LEU A CA 1
ATOM 1490 C C . LEU A 1 176 ? 1.907 -4.187 -12.830 1.00 83.06 176 LEU A C 1
ATOM 1492 O O . LEU A 1 176 ? 2.119 -4.192 -14.042 1.00 83.06 176 LEU A O 1
ATOM 1496 N N . PHE A 1 177 ? 2.902 -4.204 -11.938 1.00 84.12 177 PHE A N 1
ATOM 1497 C CA . PHE A 1 177 ? 4.308 -4.287 -12.349 1.00 84.12 177 PHE A CA 1
ATOM 1498 C C . PHE A 1 177 ? 4.568 -5.524 -13.220 1.00 84.12 177 PHE A C 1
ATOM 1500 O O . PHE A 1 177 ? 5.169 -5.407 -14.286 1.00 84.12 177 PHE A O 1
ATOM 1507 N N . CYS A 1 178 ? 4.050 -6.691 -12.827 1.00 82.62 178 CYS A N 1
ATOM 1508 C CA . CYS A 1 178 ? 4.192 -7.916 -13.616 1.00 82.62 178 CYS A CA 1
ATOM 1509 C C . CYS A 1 178 ? 3.547 -7.796 -15.007 1.00 82.62 178 CYS A C 1
ATOM 1511 O O . CYS A 1 178 ? 4.094 -8.306 -15.985 1.00 82.62 178 CYS A O 1
ATOM 1513 N N . GLN A 1 179 ? 2.401 -7.115 -15.117 1.00 82.38 179 GLN A N 1
ATOM 1514 C CA . GLN A 1 179 ? 1.745 -6.854 -16.402 1.00 82.38 179 GLN A CA 1
ATOM 1515 C C . GLN A 1 179 ? 2.571 -5.915 -17.285 1.00 82.38 179 GLN A C 1
ATOM 1517 O O . GLN A 1 179 ? 2.755 -6.213 -18.465 1.00 82.38 179 GLN A O 1
ATOM 1522 N N . ILE A 1 180 ? 3.101 -4.824 -16.719 1.00 80.75 180 ILE A N 1
ATOM 1523 C CA . ILE A 1 180 ? 3.978 -3.878 -17.426 1.00 80.75 180 ILE A CA 1
ATOM 1524 C C . ILE A 1 180 ? 5.233 -4.595 -17.915 1.00 80.75 180 ILE A C 1
ATOM 1526 O O . ILE A 1 180 ? 5.561 -4.514 -19.096 1.00 80.75 180 ILE A O 1
ATOM 1530 N N . LEU A 1 181 ? 5.893 -5.350 -17.032 1.00 81.50 181 LEU A N 1
ATOM 1531 C CA . LEU A 1 181 ? 7.066 -6.142 -17.375 1.00 81.50 181 LEU A CA 1
ATOM 1532 C C . LEU A 1 181 ? 6.734 -7.081 -18.533 1.00 81.50 181 LEU A C 1
ATOM 1534 O O . LEU A 1 181 ? 7.341 -6.965 -19.590 1.00 81.50 181 LEU A O 1
ATOM 1538 N N . LYS A 1 182 ? 5.711 -7.933 -18.391 1.00 79.56 182 LYS A N 1
ATOM 1539 C CA . LYS A 1 182 ? 5.283 -8.869 -19.440 1.00 79.56 182 LYS A CA 1
ATOM 1540 C C . LYS A 1 182 ? 5.027 -8.175 -20.780 1.00 79.56 182 LYS A C 1
ATOM 1542 O O . LYS A 1 182 ? 5.442 -8.708 -21.806 1.00 79.56 182 LYS A O 1
ATOM 1547 N N . LEU A 1 183 ? 4.382 -7.010 -20.778 1.00 79.50 183 LEU A N 1
ATOM 1548 C CA . LEU A 1 183 ? 4.103 -6.244 -21.991 1.00 79.50 183 LEU A CA 1
ATOM 1549 C C . LEU A 1 183 ? 5.392 -5.742 -22.655 1.00 79.50 183 LEU A C 1
ATOM 1551 O O . LEU A 1 183 ? 5.549 -5.908 -23.862 1.00 79.50 183 LEU A O 1
ATOM 1555 N N . CYS A 1 184 ? 6.347 -5.223 -21.881 1.00 76.06 184 CYS A N 1
ATOM 1556 C CA . CYS A 1 184 ? 7.658 -4.828 -22.398 1.00 76.06 184 CYS A CA 1
ATOM 1557 C C . CYS A 1 184 ? 8.438 -6.025 -22.974 1.00 76.06 184 CYS A C 1
ATOM 1559 O O . CYS A 1 184 ? 9.028 -5.910 -24.045 1.00 76.06 184 CYS A O 1
ATOM 1561 N N . ILE A 1 185 ? 8.398 -7.193 -22.316 1.00 75.19 185 ILE A N 1
ATOM 1562 C CA . ILE A 1 185 ? 9.033 -8.425 -22.823 1.00 75.19 185 ILE A CA 1
ATOM 1563 C C . ILE A 1 185 ? 8.393 -8.859 -24.146 1.00 75.19 185 ILE A C 1
ATOM 1565 O O . ILE A 1 185 ? 9.095 -9.138 -25.116 1.00 75.19 185 ILE A O 1
ATOM 1569 N N . GLN A 1 186 ? 7.059 -8.917 -24.197 1.00 72.75 186 GLN A N 1
ATOM 1570 C CA . GLN A 1 186 ? 6.317 -9.285 -25.405 1.00 72.75 186 GLN A CA 1
ATOM 1571 C C . GLN A 1 186 ? 6.624 -8.333 -26.559 1.00 72.75 186 GLN A C 1
ATOM 1573 O O . GLN A 1 186 ? 6.833 -8.784 -27.684 1.00 72.75 186 GLN A O 1
ATOM 1578 N N . TYR A 1 187 ? 6.708 -7.035 -26.269 1.00 73.56 187 TYR A N 1
ATOM 1579 C CA . TYR A 1 187 ? 7.091 -6.024 -27.241 1.00 73.56 187 TYR A CA 1
ATOM 1580 C C . TYR A 1 187 ? 8.505 -6.271 -27.780 1.00 73.56 187 TYR A C 1
ATOM 1582 O O . TYR A 1 187 ? 8.683 -6.379 -28.991 1.00 73.56 187 TYR A O 1
ATOM 1590 N N . LEU A 1 188 ? 9.489 -6.481 -26.902 1.00 72.12 188 LEU A N 1
ATOM 1591 C CA . LEU A 1 188 ? 10.869 -6.777 -27.294 1.00 72.12 188 LEU A CA 1
ATOM 1592 C C . LEU A 1 188 ? 10.961 -8.027 -28.189 1.00 72.12 188 LEU A C 1
ATOM 1594 O O . LEU A 1 188 ? 11.584 -7.986 -29.248 1.00 72.12 188 LEU A O 1
ATOM 1598 N N . ILE A 1 189 ? 10.290 -9.120 -27.808 1.00 69.25 189 ILE A N 1
ATOM 1599 C CA . ILE A 1 189 ? 10.245 -10.360 -28.602 1.00 69.25 189 ILE A CA 1
ATOM 1600 C C . ILE A 1 189 ? 9.607 -10.106 -29.975 1.00 69.25 189 ILE A C 1
ATOM 1602 O O . ILE A 1 189 ? 10.128 -10.572 -30.987 1.00 69.25 189 ILE A O 1
ATOM 1606 N N . SER A 1 190 ? 8.513 -9.340 -30.029 1.00 69.56 190 SER A N 1
ATOM 1607 C CA . SER A 1 190 ? 7.818 -9.023 -31.283 1.00 69.56 190 SER A CA 1
ATOM 1608 C C . SER A 1 190 ? 8.638 -8.165 -32.249 1.00 69.56 190 SER A C 1
ATOM 1610 O O . SER A 1 190 ? 8.383 -8.210 -33.446 1.00 69.56 190 SER A O 1
ATOM 1612 N N . PHE A 1 191 ? 9.636 -7.424 -31.758 1.00 65.62 191 PHE A N 1
ATOM 1613 C CA . PHE A 1 191 ? 10.594 -6.688 -32.589 1.00 65.62 191 PHE A CA 1
ATOM 1614 C C . PHE A 1 191 ? 11.752 -7.554 -33.088 1.00 65.62 191 PHE A C 1
ATOM 1616 O O . PHE A 1 191 ? 12.293 -7.295 -34.161 1.00 65.62 191 PHE A O 1
ATOM 1623 N N . ILE A 1 192 ? 12.114 -8.588 -32.329 1.00 64.44 192 ILE A N 1
ATOM 1624 C CA . ILE A 1 192 ? 13.155 -9.552 -32.698 1.00 64.44 192 ILE A CA 1
ATOM 1625 C C . ILE A 1 192 ? 12.638 -10.535 -33.764 1.00 64.44 192 ILE A C 1
ATOM 1627 O O . ILE A 1 192 ? 13.352 -10.867 -34.704 1.00 64.44 192 ILE A O 1
ATOM 1631 N N . GLN A 1 193 ? 11.389 -10.996 -33.651 1.00 55.38 193 GLN A N 1
ATOM 1632 C CA . GLN A 1 193 ? 10.830 -12.044 -34.518 1.00 55.38 193 GLN A CA 1
ATOM 1633 C C . GLN A 1 193 ? 10.537 -11.703 -36.003 1.00 55.38 193 GLN A C 1
ATOM 1635 O O . GLN A 1 193 ? 10.380 -12.658 -36.762 1.00 55.38 193 GLN A O 1
ATOM 1640 N N . PRO A 1 194 ? 10.495 -10.443 -36.489 1.00 49.25 194 PRO A N 1
ATOM 1641 C CA . PRO A 1 194 ? 10.344 -10.142 -37.912 1.00 49.25 194 PRO A CA 1
ATOM 1642 C C . PRO A 1 194 ? 11.640 -9.691 -38.608 1.00 49.25 194 PRO A C 1
ATOM 1644 O O . PRO A 1 194 ? 11.611 -9.426 -39.807 1.00 49.25 194 PRO A O 1
ATOM 1647 N N . THR A 1 195 ? 12.772 -9.566 -37.908 1.00 49.25 195 THR A N 1
ATOM 1648 C CA . THR A 1 195 ? 14.016 -9.058 -38.503 1.00 49.25 195 THR A CA 1
ATOM 1649 C C . THR A 1 195 ? 15.026 -10.191 -38.696 1.00 49.25 195 THR A C 1
ATOM 1651 O O . THR A 1 195 ? 15.776 -10.535 -37.791 1.00 49.25 195 THR A O 1
ATOM 1654 N N . GLU A 1 196 ? 15.119 -10.727 -39.919 1.00 49.50 196 GLU A N 1
ATOM 1655 C CA . GLU A 1 196 ? 16.145 -11.699 -40.377 1.00 49.50 196 GLU A CA 1
ATOM 1656 C C . GLU A 1 196 ? 17.611 -11.194 -40.248 1.00 49.50 196 GLU A C 1
ATOM 1658 O O . GLU A 1 196 ? 18.545 -11.821 -40.737 1.00 49.50 196 GLU A O 1
ATOM 1663 N N . LEU A 1 197 ? 17.829 -10.052 -39.591 1.00 49.72 197 LEU A N 1
ATOM 1664 C CA . LEU A 1 197 ? 19.085 -9.305 -39.489 1.00 49.72 197 LEU A CA 1
ATOM 1665 C C . LEU A 1 197 ? 19.591 -9.131 -38.047 1.00 49.72 197 LEU A C 1
ATOM 1667 O O . LEU A 1 197 ? 20.627 -8.499 -37.847 1.00 49.72 197 LEU A O 1
ATOM 1671 N N . VAL A 1 198 ? 18.885 -9.646 -37.035 1.00 51.00 198 VAL A N 1
ATOM 1672 C CA . VAL A 1 198 ? 19.302 -9.473 -35.635 1.00 51.00 198 VAL A CA 1
ATOM 1673 C C . VAL A 1 198 ? 20.354 -10.516 -35.271 1.00 51.00 198 VAL A C 1
ATOM 1675 O O . VAL A 1 198 ? 20.093 -11.717 -35.273 1.00 51.00 198 VAL A O 1
ATOM 1678 N N . ASP A 1 199 ? 21.554 -10.039 -34.944 1.00 55.09 199 ASP A N 1
ATOM 1679 C CA . ASP A 1 199 ? 22.685 -10.864 -34.528 1.00 55.09 199 ASP A CA 1
ATOM 1680 C C . ASP A 1 199 ? 22.312 -11.776 -33.338 1.00 55.09 199 ASP A C 1
ATOM 1682 O O . ASP A 1 199 ? 21.770 -11.343 -32.318 1.00 55.09 199 ASP A O 1
ATOM 1686 N N . SER A 1 200 ? 22.615 -13.068 -33.463 1.00 55.72 200 SER A N 1
ATOM 1687 C CA . SER A 1 200 ? 22.358 -14.101 -32.450 1.00 55.72 200 SER A CA 1
ATOM 1688 C C . SER A 1 200 ? 22.964 -13.781 -31.074 1.00 55.72 200 SER A C 1
ATOM 1690 O O . SER A 1 200 ? 22.406 -14.159 -30.040 1.00 55.72 200 SER A O 1
ATOM 1692 N N . SER A 1 201 ? 24.073 -13.036 -31.039 1.00 55.72 201 SER A N 1
ATOM 1693 C CA . SER A 1 201 ? 24.725 -12.589 -29.803 1.00 55.72 201 SER A CA 1
ATOM 1694 C C . SER A 1 201 ? 23.867 -11.585 -29.015 1.00 55.72 201 SER A C 1
ATOM 1696 O O . SER A 1 201 ? 23.813 -11.619 -27.780 1.00 55.72 201 SER A O 1
ATOM 1698 N N . PHE A 1 202 ? 23.127 -10.738 -29.732 1.00 54.78 202 PHE A N 1
ATOM 1699 C CA . PHE A 1 202 ? 22.244 -9.722 -29.177 1.00 54.78 202 PHE A CA 1
ATOM 1700 C C . PHE A 1 202 ? 20.991 -10.348 -28.548 1.00 54.78 202 PHE A C 1
ATOM 1702 O O . PHE A 1 202 ? 20.660 -10.036 -27.401 1.00 54.78 202 PHE A O 1
ATOM 1709 N N . CYS A 1 203 ? 20.352 -11.303 -29.236 1.00 55.91 203 CYS A N 1
ATOM 1710 C CA . CYS A 1 203 ? 19.207 -12.038 -28.684 1.00 55.91 203 CYS A CA 1
ATOM 1711 C C . CYS A 1 203 ? 19.568 -12.754 -27.377 1.00 55.91 203 CYS A C 1
ATOM 1713 O O . CYS A 1 203 ? 18.827 -12.667 -26.401 1.00 55.91 203 CYS A O 1
ATOM 1715 N N . ASN A 1 204 ? 20.737 -13.397 -27.324 1.00 56.00 204 ASN A N 1
ATOM 1716 C CA . ASN A 1 204 ? 21.207 -14.084 -26.120 1.00 56.00 204 ASN A CA 1
ATOM 1717 C C . ASN A 1 204 ? 21.490 -13.120 -24.958 1.00 56.00 204 ASN A C 1
ATOM 1719 O O . ASN A 1 204 ? 21.198 -13.447 -23.810 1.00 56.00 204 ASN A O 1
ATOM 1723 N N . SER A 1 205 ? 22.000 -11.919 -25.240 1.00 56.41 205 SER A N 1
ATOM 1724 C CA . SER A 1 205 ? 22.274 -10.904 -24.212 1.00 56.41 205 SER A CA 1
ATOM 1725 C C . SER A 1 205 ? 20.986 -10.316 -23.628 1.00 56.41 205 SER A C 1
ATOM 1727 O O . SER A 1 205 ? 20.856 -10.191 -22.411 1.00 56.41 205 SER A O 1
ATOM 1729 N N . ALA A 1 206 ? 20.002 -10.009 -24.479 1.00 55.59 206 ALA A N 1
ATOM 1730 C CA . ALA A 1 206 ? 18.695 -9.530 -24.042 1.00 55.59 206 ALA A CA 1
ATOM 1731 C C . ALA A 1 206 ? 17.938 -10.604 -23.244 1.00 55.59 206 ALA A C 1
ATOM 1733 O O . ALA A 1 206 ? 17.412 -10.311 -22.170 1.00 55.59 206 ALA A O 1
ATOM 1734 N N . LEU A 1 207 ? 17.948 -11.859 -23.715 1.00 58.28 207 LEU A N 1
ATOM 1735 C CA . LEU A 1 207 ? 17.373 -13.005 -23.000 1.00 58.28 207 LEU A CA 1
ATOM 1736 C C . LEU A 1 207 ? 18.071 -13.264 -21.660 1.00 58.28 207 LEU A C 1
ATOM 1738 O O . LEU A 1 207 ? 17.405 -13.613 -20.690 1.00 58.28 207 LEU A O 1
ATOM 1742 N N . TYR A 1 208 ? 19.384 -13.047 -21.571 1.00 59.03 208 TYR A N 1
ATOM 1743 C CA . TYR A 1 208 ? 20.124 -13.165 -20.318 1.00 59.03 208 TYR A CA 1
ATOM 1744 C C . TYR A 1 208 ? 19.734 -12.074 -19.310 1.00 59.03 208 TYR A C 1
ATOM 1746 O O . TYR A 1 208 ? 19.410 -12.394 -18.166 1.00 59.03 208 TYR A O 1
ATOM 1754 N N . VAL A 1 209 ? 19.671 -10.804 -19.724 1.00 58.44 209 VAL A N 1
ATOM 1755 C CA . VAL A 1 209 ? 19.206 -9.702 -18.857 1.00 58.44 209 VAL A CA 1
ATOM 1756 C C . VAL A 1 209 ? 17.760 -9.935 -18.408 1.00 58.44 209 VAL A C 1
ATOM 1758 O O . VAL A 1 209 ? 17.449 -9.783 -17.229 1.00 58.44 209 VAL A O 1
ATOM 1761 N N . LEU A 1 210 ? 16.896 -10.394 -19.314 1.00 57.31 210 LEU A N 1
ATOM 1762 C CA . LEU A 1 210 ? 15.534 -10.832 -19.002 1.00 57.31 210 LEU A CA 1
ATOM 1763 C C . LEU A 1 210 ? 15.507 -11.963 -17.972 1.00 57.31 210 LEU A C 1
ATOM 1765 O O . LEU A 1 210 ? 14.740 -11.894 -17.015 1.00 57.31 210 LEU A O 1
ATOM 1769 N N . SER A 1 211 ? 16.353 -12.981 -18.140 1.00 58.47 211 SER A N 1
ATOM 1770 C CA . SER A 1 211 ? 16.440 -14.108 -17.209 1.00 58.47 211 SER A CA 1
ATOM 1771 C C . SER A 1 211 ? 16.920 -13.679 -15.823 1.00 58.47 211 SER A C 1
ATOM 1773 O O . SER A 1 211 ? 16.394 -14.171 -14.829 1.00 58.47 211 SER A O 1
ATOM 1775 N N . LEU A 1 212 ? 17.836 -12.707 -15.745 1.00 54.44 212 LEU A N 1
ATOM 1776 C CA . LEU A 1 212 ? 18.300 -12.133 -14.484 1.00 54.44 212 LEU A CA 1
ATOM 1777 C C . LEU A 1 212 ? 17.176 -11.381 -13.773 1.00 54.44 212 LEU A C 1
ATOM 1779 O O . LEU A 1 212 ? 16.947 -11.635 -12.595 1.00 54.44 212 LEU A O 1
ATOM 1783 N N . ILE A 1 213 ? 16.437 -10.523 -14.486 1.00 54.12 213 ILE A N 1
ATOM 1784 C CA . ILE A 1 213 ? 15.281 -9.808 -13.926 1.00 54.12 213 ILE A CA 1
ATOM 1785 C C . ILE A 1 213 ? 14.239 -10.819 -13.429 1.00 54.12 213 ILE A C 1
ATOM 1787 O O . ILE A 1 213 ? 13.805 -10.738 -12.286 1.00 54.12 213 ILE A O 1
ATOM 1791 N N . ILE A 1 214 ? 13.884 -11.823 -14.233 1.00 53.06 214 ILE A N 1
ATOM 1792 C CA . ILE A 1 214 ? 12.903 -12.838 -13.827 1.00 53.06 214 ILE A CA 1
ATOM 1793 C C . ILE A 1 214 ? 13.390 -13.599 -12.586 1.00 53.06 214 ILE A C 1
ATOM 1795 O O . ILE A 1 214 ? 12.652 -13.681 -11.616 1.00 53.06 214 ILE A O 1
ATOM 1799 N N . SER A 1 215 ? 14.636 -14.078 -12.565 1.00 53.75 215 SER A N 1
ATOM 1800 C CA . SER A 1 215 ? 15.183 -14.865 -11.444 1.00 53.75 215 SER A CA 1
ATOM 1801 C C . SER A 1 215 ? 15.352 -14.101 -10.127 1.00 53.75 215 SER A C 1
ATOM 1803 O O . SER A 1 215 ? 15.541 -14.721 -9.085 1.00 53.75 215 SER A O 1
ATOM 1805 N N . HIS A 1 216 ? 15.365 -12.766 -10.169 1.00 46.62 216 HIS A N 1
ATOM 1806 C CA . HIS A 1 216 ? 15.557 -11.942 -8.976 1.00 46.62 216 HIS A CA 1
ATOM 1807 C C . HIS A 1 216 ? 14.236 -11.474 -8.359 1.00 46.62 216 HIS A C 1
ATOM 1809 O O . HIS A 1 216 ? 14.201 -11.130 -7.180 1.00 46.62 216 HIS A O 1
ATOM 1815 N N . TYR A 1 217 ? 13.161 -11.455 -9.150 1.00 45.25 217 TYR A N 1
ATOM 1816 C CA . TYR A 1 217 ? 11.853 -10.950 -8.732 1.00 45.25 217 TYR A CA 1
ATOM 1817 C C . TYR A 1 217 ? 10.758 -12.033 -8.668 1.00 45.25 217 TYR A C 1
ATOM 1819 O O . TYR A 1 217 ? 9.667 -11.730 -8.181 1.00 45.25 217 TYR A O 1
ATOM 1827 N N . TRP A 1 218 ? 11.026 -13.259 -9.137 1.00 41.25 218 TRP A N 1
ATOM 1828 C CA . TRP A 1 218 ? 10.192 -14.467 -9.005 1.00 41.25 218 TRP A CA 1
ATOM 1829 C C . TRP A 1 218 ? 10.960 -15.573 -8.282 1.00 41.25 218 TRP A C 1
ATOM 1831 O O . TRP A 1 218 ? 10.298 -16.339 -7.546 1.00 41.25 218 TRP A O 1
#

Radius of gyration: 23.51 Å; chains: 1; bounding box: 48×38×72 Å

Foldseek 3Di:
DDDPPVVVLVVLLVVLLVLLVVLLVLLVVLLVLLVVLLPPLEDDVVSLVSLVVSLVSLVVSLVSLCVVLVVCLVVVVVSVVVLLVQLVVLLVVLVDPPDDPVVSLVSNVVSLVSLQSNLASQAVSLVSLVVSLVSLVVRPQVSYDPVSVVSSVVVNVSSVVDSASDRPPDGRHVVVSVVSLVVSVVVSVVVVVPDPPDDPVSVVVVVVSVVVVVVVPD

Organism: Ips typographus (NCBI:txid55986)

Secondary structure (DSSP, 8-state):
--SSHHHHHHHHHHHHHHHHHHHHHHHHHHHHHHHHHHT-SS--HHHHHHHHHHHHHHHHHHHHHHHHHHHHHHHHHHHHHHHHHHHHHHHHHTT-TTS-HHHHHHHHHHHHHHHHHHHHHHHHHHHHHHHHHHHHHTS-GGGS-HHHHHHHHHHHHHHTS----B-SS-B-SHHHHHHHHHHHHHHHHHHHTT-TT--HHHHHHHHHHHHHHHHHH-